Protein AF-A0A965KYT2-F1 (afdb_monomer)

Sequence (340 aa):
MVVTDPLSGLTQTIDSLAPGGSESFDASYMATQEDFDTRGGGDDDIDNTAQADSDQTDAVTASYAVRILYDPELSVLKQANVESVDEVGDKILYTISVSNTGNITLTDVTLEDTLIEDTLSNDADQDGVIDGDDGDGLLEVGETWIWTGEYTVTQADYDAALATPGTYYIRNTATADSDQTDPVTSSAEVSLVEVAFEGLSPGYWKNHPGDWDGISTTTSFENFFFGSQQSGLKWMVKTPGKGKEKFVSQQDISMQQALELTGGAEAALARQAVAAVLNSRDEDVTYRFTEAQIKEWVTEALSGMPVDLENDGIIEFQAGSQAIEGVKNLLDYNNNLELI

Foldseek 3Di:
DWKAKVQQGDIDDDPDADVVGDDDDDGDHDDDLCCQQCCCVVPQWVKIKMWDDDPVDHIDIDIDTHGDDHWWDKDKEKDWPAQADADFFDKIKMKMKIATQTSHKFAPKDKDKDAFRVFKDQCPPPPPAGAQDPRPRIRGHGTMGMIMGMGGHHPVQLVVCVVDPDWRWDKMKMWIDTPRDDIDMYIDTHTHDHPPPVLLPQCSCVVCVVLVPPDALPQFPCCSSPNPPCPPPDPDPPDPDDDDDDDDDCPLAGVNNLNVDDDDPLSVLSVLLVSLLSNLPPPQDDFPDHSVLSVQLNSQQSVQHFGDSVPPPDGPAHGYPRSSVVSSVVSVVRSVDDDD

Radius of gyration: 38.95 Å; Cα contacts (8 Å, |Δi|>4): 540; chains: 1; bounding box: 81×38×121 Å

Nearest PDB structures (foldseek):
  3qbt-assembly4_H  TM=5.732E-01  e=4.284E-04  Homo sapiens
  3qbt-assembly2_D  TM=5.771E-01  e=9.142E-04  Homo sapiens
  7jg1-assembly1_D  TM=4.709E-01  e=3.204E-02  Mus musculus
  5xeq-assembly1_B-2  TM=3.726E-01  e=6.637E-03  Homo sapiens
  4frw-assembly1_A  TM=4.684E-01  e=2.326E-01  Homo sapiens

Solvent-accessible surface area (backbone atoms only — not comparable to full-atom values): 20346 Å² total; per-residue (Å²): 66,42,39,40,22,75,81,52,62,47,73,46,77,45,91,78,74,60,94,93,56,83,85,85,82,90,79,68,71,81,89,51,71,65,43,51,62,42,27,41,80,70,79,41,27,49,75,41,58,35,37,42,37,43,100,86,51,80,69,47,74,53,73,54,68,46,77,59,86,88,47,60,37,74,45,55,48,43,41,58,80,51,66,59,47,66,55,73,67,42,76,44,45,33,44,35,42,41,29,25,76,27,66,35,64,40,41,74,72,46,77,49,43,78,71,28,58,94,46,57,38,40,41,88,85,69,82,85,42,50,36,63,51,96,67,82,82,59,46,34,62,73,36,46,38,38,35,38,27,57,37,64,42,41,68,67,58,53,55,50,32,75,73,39,93,69,88,30,63,55,72,38,43,37,40,38,37,35,82,73,44,78,75,37,70,26,66,30,70,28,34,47,48,82,74,68,58,61,80,54,45,85,56,36,66,76,77,40,63,69,79,61,66,86,75,51,86,82,57,45,59,62,43,68,80,72,32,92,81,51,91,80,65,76,87,67,89,78,67,90,90,66,85,90,81,79,92,82,78,84,81,86,72,46,52,66,72,54,41,74,52,81,63,72,72,66,40,57,44,48,52,52,49,52,48,49,47,60,39,57,68,41,90,90,56,90,58,86,65,55,52,68,58,54,53,49,42,52,53,28,13,76,69,45,31,55,21,45,90,76,77,76,84,57,72,80,19,56,48,32,73,52,9,40,55,46,53,46,56,50,50,59,51,54,60,61,70,74,91,128

Mean predicted aligned error: 15.83 Å

pLDDT: mean 75.45, std 23.16, range [27.36, 98.75]

Secondary structure (DSSP, 8-state):
-EEEETTTTEEEE-S---TT------------HHHHHTGGGTTSEEEEEEEEE-SSS--EEEEEEEE------EEEEEEES-SEE-STT-EEEEEEEEEE-SSS-B-S-EEEETTTGGG-BS-SS-SSS-TT--SSS-B-TT-EEEEEEEEEPPHHHHHHHHHSSS-EEEEEEEEEEETTEEEEEEEEEEEE-----GGGSTTHHHH-GGGGTT--TT--HHHHHHSTT-TTS------SS--------TTSS-HHHHHS--SHHHHHHHHHHHHHHHHTT-TTS--SS-HHHHHHHHHHHHTT--B-SSSSS--SB-TTHHHHHHHHHHHHHHTTPPP-

Structure (mmCIF, N/CA/C/O backbone):
data_AF-A0A965KYT2-F1
#
_entry.id   AF-A0A965KYT2-F1
#
loop_
_atom_site.group_PDB
_atom_site.id
_atom_site.type_symbol
_atom_site.label_atom_id
_atom_site.label_alt_id
_atom_site.label_comp_id
_atom_site.label_asym_id
_atom_site.label_entity_id
_atom_site.label_seq_id
_atom_site.pdbx_PDB_ins_code
_atom_site.Cartn_x
_atom_site.Cartn_y
_atom_site.Cartn_z
_atom_site.occupancy
_atom_site.B_iso_or_equiv
_atom_site.auth_seq_id
_atom_site.auth_comp_id
_atom_site.auth_asym_id
_atom_site.auth_atom_id
_atom_site.pdbx_PDB_model_num
ATOM 1 N N . MET A 1 1 ? 38.721 -5.594 -48.815 1.00 92.25 1 MET A N 1
ATOM 2 C CA . MET A 1 1 ? 37.624 -4.752 -48.282 1.00 92.25 1 MET A CA 1
ATOM 3 C C . MET A 1 1 ? 37.326 -5.165 -46.853 1.00 92.25 1 MET A C 1
ATOM 5 O O . MET A 1 1 ? 37.561 -6.322 -46.516 1.00 92.25 1 MET A O 1
ATOM 9 N N . VAL A 1 2 ? 36.828 -4.248 -46.031 1.00 95.19 2 VAL A N 1
ATOM 10 C CA . VAL A 1 2 ? 36.451 -4.509 -44.639 1.00 95.19 2 VAL A CA 1
ATOM 11 C C . VAL A 1 2 ? 34.972 -4.192 -44.455 1.00 95.19 2 VAL A C 1
ATOM 13 O O . VAL A 1 2 ? 34.490 -3.186 -44.966 1.00 95.19 2 VAL A O 1
ATOM 16 N N . VAL A 1 3 ? 34.262 -5.067 -43.750 1.00 96.62 3 VAL A N 1
ATOM 17 C CA . VAL A 1 3 ? 32.884 -4.856 -43.305 1.00 96.62 3 VAL A CA 1
ATOM 18 C C . VAL A 1 3 ? 32.900 -4.733 -41.790 1.00 96.62 3 VAL A C 1
ATOM 20 O O . VAL A 1 3 ? 33.414 -5.625 -41.114 1.00 96.62 3 VAL A O 1
ATOM 23 N N . THR A 1 4 ? 32.363 -3.639 -41.265 1.00 97.31 4 THR A N 1
ATOM 24 C CA . THR A 1 4 ? 32.251 -3.380 -39.828 1.00 97.31 4 THR A CA 1
ATOM 25 C C . THR A 1 4 ? 30.812 -3.086 -39.436 1.00 97.31 4 THR A C 1
ATOM 27 O O . THR A 1 4 ? 30.051 -2.500 -40.200 1.00 97.31 4 THR A O 1
ATOM 30 N N . ASP A 1 5 ? 30.449 -3.476 -38.223 1.00 97.25 5 ASP A N 1
ATOM 31 C CA . ASP A 1 5 ? 29.178 -3.143 -37.587 1.00 97.25 5 ASP A CA 1
ATOM 32 C C . ASP A 1 5 ? 29.476 -2.863 -36.105 1.00 97.25 5 ASP A C 1
ATOM 34 O O . ASP A 1 5 ? 29.819 -3.789 -35.365 1.00 97.25 5 ASP A O 1
ATOM 38 N N . PRO A 1 6 ? 29.466 -1.588 -35.675 1.00 95.62 6 PRO A N 1
ATOM 39 C CA . PRO A 1 6 ? 29.865 -1.228 -34.319 1.00 95.62 6 PRO A CA 1
ATOM 40 C C . PRO A 1 6 ? 28.951 -1.789 -33.225 1.00 95.62 6 PRO A C 1
ATOM 42 O O . PRO A 1 6 ? 29.466 -2.169 -32.177 1.00 95.62 6 PRO A O 1
ATOM 45 N N . LEU A 1 7 ? 27.633 -1.855 -33.456 1.00 95.12 7 LEU A N 1
ATOM 46 C CA . LEU A 1 7 ? 26.666 -2.272 -32.436 1.00 95.12 7 LEU A CA 1
ATOM 47 C C . LEU A 1 7 ? 26.784 -3.771 -32.138 1.00 95.12 7 LEU A C 1
ATOM 49 O O . LEU A 1 7 ? 26.815 -4.184 -30.982 1.00 95.12 7 LEU A O 1
ATOM 53 N N . SER A 1 8 ? 26.902 -4.594 -33.180 1.00 94.75 8 SER A N 1
ATOM 54 C CA . SER A 1 8 ? 27.115 -6.040 -33.030 1.00 94.75 8 SER A CA 1
ATOM 55 C C . SER A 1 8 ? 28.582 -6.424 -32.790 1.00 94.75 8 SER A C 1
ATOM 57 O O . SER A 1 8 ? 28.879 -7.574 -32.464 1.00 94.75 8 SER A O 1
ATOM 59 N N . GLY A 1 9 ? 29.513 -5.484 -32.981 1.00 95.31 9 GLY A N 1
ATOM 60 C CA . GLY A 1 9 ? 30.956 -5.717 -32.907 1.00 95.31 9 GLY A CA 1
ATOM 61 C C . GLY A 1 9 ? 31.532 -6.503 -34.093 1.00 95.31 9 GLY A C 1
ATOM 62 O O . GLY A 1 9 ? 32.678 -6.958 -34.022 1.00 95.31 9 GLY A O 1
ATOM 63 N N . LEU A 1 10 ? 30.778 -6.689 -35.184 1.00 97.00 10 LEU A N 1
ATOM 64 C CA . LEU A 1 10 ? 31.259 -7.402 -36.367 1.00 97.00 10 LEU A CA 1
ATOM 65 C C . LEU A 1 10 ? 32.431 -6.645 -37.001 1.00 97.00 10 LEU A C 1
ATOM 67 O O . LEU A 1 10 ? 32.377 -5.442 -37.251 1.00 97.00 10 LEU A O 1
ATOM 71 N N . THR A 1 11 ? 33.495 -7.371 -37.329 1.00 97.19 11 THR A N 1
ATOM 72 C CA . THR A 1 11 ? 34.555 -6.893 -38.219 1.00 97.19 11 THR A CA 1
ATOM 73 C C . THR A 1 11 ? 35.027 -8.054 -39.075 1.00 97.19 11 THR A C 1
ATOM 75 O O . THR A 1 11 ? 35.527 -9.049 -38.554 1.00 97.19 11 THR A O 1
ATOM 78 N N . GLN A 1 12 ? 34.864 -7.934 -40.389 1.00 97.00 12 GLN A N 1
ATOM 79 C CA . GLN A 1 12 ? 35.218 -8.971 -41.351 1.00 97.00 12 GLN A CA 1
ATOM 80 C C . GLN A 1 12 ? 36.043 -8.404 -42.494 1.00 97.00 12 GLN A C 1
ATOM 82 O O . GLN A 1 12 ? 35.811 -7.294 -42.962 1.00 97.00 12 GLN A O 1
ATOM 87 N N . THR A 1 13 ? 37.011 -9.186 -42.962 1.00 95.94 13 THR A N 1
ATOM 88 C CA . THR A 1 13 ? 37.809 -8.848 -44.145 1.00 95.94 13 THR A CA 1
ATOM 89 C C . THR A 1 13 ? 37.402 -9.748 -45.300 1.00 95.94 13 THR A C 1
ATOM 91 O O . THR A 1 13 ? 37.381 -10.968 -45.162 1.00 95.94 13 THR A O 1
ATOM 94 N N . ILE A 1 14 ? 37.104 -9.139 -46.445 1.00 94.38 14 ILE A N 1
ATOM 95 C CA . ILE A 1 14 ? 36.862 -9.837 -47.707 1.00 94.38 14 ILE A CA 1
ATOM 96 C C . ILE A 1 14 ? 38.050 -9.563 -48.624 1.00 94.38 14 ILE A C 1
ATOM 98 O O . ILE A 1 14 ? 38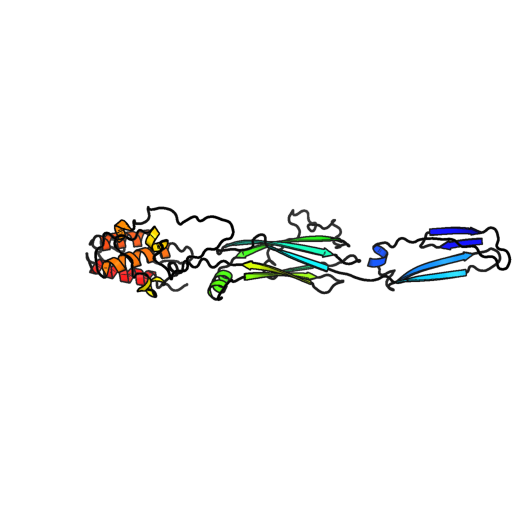.311 -8.405 -48.979 1.00 94.38 14 ILE A O 1
ATOM 102 N N . ASP A 1 15 ? 38.741 -10.626 -49.031 1.00 93.06 15 ASP A N 1
ATOM 103 C CA . ASP A 1 15 ? 39.926 -10.533 -49.890 1.00 93.06 15 ASP A CA 1
ATOM 104 C C . ASP A 1 15 ? 39.585 -9.969 -51.276 1.00 93.06 15 ASP A C 1
ATOM 106 O O . ASP A 1 15 ? 40.269 -9.078 -51.776 1.00 93.06 15 ASP A O 1
ATOM 110 N N . SER A 1 16 ? 38.513 -10.463 -51.904 1.00 92.12 16 SER A N 1
ATOM 111 C CA . SER A 1 16 ? 38.028 -9.954 -53.191 1.00 92.12 16 SER A CA 1
ATOM 112 C C . SER A 1 16 ? 36.574 -10.346 -53.447 1.00 92.12 16 SER A C 1
ATOM 114 O O . SER A 1 16 ? 36.155 -11.432 -53.054 1.00 92.12 16 SER A O 1
ATOM 116 N N . LEU A 1 17 ? 35.836 -9.502 -54.173 1.00 92.81 17 LEU A N 1
ATOM 117 C CA . LEU A 1 17 ? 34.556 -9.858 -54.789 1.00 92.81 17 LEU A CA 1
ATOM 118 C C . LEU A 1 17 ? 34.680 -9.762 -56.308 1.00 92.81 17 LEU A C 1
ATOM 120 O O . LEU A 1 17 ? 35.149 -8.759 -56.848 1.00 92.81 17 LEU A O 1
ATOM 124 N N . ALA A 1 18 ? 34.235 -10.801 -57.009 1.00 94.38 18 ALA A N 1
ATOM 125 C CA . ALA A 1 18 ? 34.064 -10.730 -58.455 1.00 94.38 18 ALA A CA 1
ATOM 126 C C . ALA A 1 18 ? 32.877 -9.809 -58.814 1.00 94.38 18 ALA A C 1
ATOM 128 O O . ALA A 1 18 ? 31.968 -9.643 -57.997 1.00 94.38 18 ALA A O 1
ATOM 129 N N . PRO A 1 19 ? 32.817 -9.247 -60.039 1.00 94.75 19 PRO A N 1
ATOM 130 C CA . PRO A 1 19 ? 31.652 -8.485 -60.487 1.00 94.75 19 PRO A CA 1
ATOM 131 C C . PRO A 1 19 ? 30.346 -9.284 -60.336 1.00 94.75 19 PRO A C 1
ATOM 133 O O . PRO A 1 19 ? 30.217 -10.374 -60.892 1.00 94.75 19 PRO A O 1
ATOM 136 N N . GLY A 1 20 ? 29.386 -8.734 -59.584 1.00 94.25 20 GLY A N 1
ATOM 137 C CA . GLY A 1 20 ? 28.106 -9.383 -59.266 1.00 94.25 20 GLY A CA 1
ATOM 138 C C . GLY A 1 20 ? 28.156 -10.419 -58.133 1.00 94.25 20 GLY A C 1
ATOM 139 O O . GLY A 1 20 ? 27.137 -11.047 -57.863 1.00 94.25 20 GLY A O 1
ATOM 140 N N . GLY A 1 21 ? 29.311 -10.616 -57.490 1.00 94.94 21 GLY A N 1
ATOM 141 C CA . GLY A 1 21 ? 29.454 -11.463 -56.307 1.00 94.94 21 GLY A CA 1
ATOM 142 C C . GLY A 1 21 ? 28.947 -10.788 -55.031 1.00 94.94 21 GLY A C 1
ATOM 143 O O . GLY A 1 21 ? 28.884 -9.563 -54.944 1.00 94.94 21 GLY A O 1
ATOM 144 N N . SER A 1 22 ? 28.619 -11.602 -54.032 1.00 94.56 22 SER A N 1
ATOM 145 C CA . SER A 1 22 ? 28.173 -11.168 -52.708 1.00 94.56 22 SER A CA 1
ATOM 146 C C . SER A 1 22 ? 28.682 -12.137 -51.645 1.00 94.56 22 SER A C 1
ATOM 148 O O . SER A 1 22 ? 28.733 -13.339 -51.896 1.00 94.56 22 SER A O 1
ATOM 150 N N . GLU A 1 23 ? 28.981 -11.614 -50.463 1.00 95.25 23 GLU A N 1
ATOM 151 C CA . GLU A 1 23 ? 29.245 -12.380 -49.241 1.00 95.25 23 GLU A CA 1
ATOM 152 C C . GLU A 1 23 ? 28.196 -11.992 -48.194 1.00 95.25 23 GLU A C 1
ATOM 154 O O . GLU A 1 23 ? 27.569 -10.933 -48.293 1.00 95.25 23 GLU A O 1
ATOM 159 N N . SER A 1 24 ? 27.964 -12.851 -47.208 1.00 94.38 24 SER A N 1
ATOM 160 C CA . SER A 1 24 ? 27.001 -12.590 -46.136 1.00 94.38 24 SER A CA 1
ATOM 161 C C . SER A 1 24 ? 27.590 -13.002 -44.800 1.00 94.38 24 SER A C 1
ATOM 163 O O . SER A 1 24 ? 28.225 -14.049 -44.691 1.00 94.38 24 SER A O 1
ATOM 165 N N . PHE A 1 25 ? 27.372 -12.162 -43.795 1.00 94.69 25 PHE A N 1
ATOM 166 C CA . PHE A 1 25 ? 27.822 -12.385 -42.431 1.00 94.69 25 PHE A CA 1
ATOM 167 C C . PHE A 1 25 ? 26.635 -12.223 -41.501 1.00 94.69 25 PHE A C 1
ATOM 169 O O . PHE A 1 25 ? 25.879 -11.262 -41.631 1.00 94.69 25 PHE A O 1
ATOM 176 N N . ASP A 1 26 ? 26.513 -13.146 -40.558 1.00 93.81 26 ASP A N 1
ATOM 177 C CA . ASP A 1 26 ? 25.538 -13.049 -39.486 1.00 93.81 26 ASP A CA 1
ATOM 178 C C . ASP A 1 26 ? 26.200 -12.402 -38.267 1.00 93.81 26 ASP A C 1
ATOM 180 O O . ASP A 1 26 ? 27.330 -12.740 -37.899 1.00 93.81 26 ASP A O 1
ATOM 184 N N . ALA A 1 27 ? 25.482 -11.482 -37.636 1.00 93.56 27 ALA A N 1
ATOM 185 C CA . ALA A 1 27 ? 25.849 -10.875 -36.369 1.00 93.56 27 ALA A CA 1
ATOM 186 C C . ALA A 1 27 ? 24.583 -10.698 -35.524 1.00 93.56 27 ALA A C 1
ATOM 188 O O . ALA A 1 27 ? 23.478 -10.589 -36.057 1.00 93.56 27 ALA A O 1
ATOM 189 N N . SER A 1 28 ? 24.738 -10.703 -34.206 1.00 94.56 28 SER A N 1
ATOM 190 C CA . SER A 1 28 ? 23.631 -10.543 -33.266 1.00 94.56 28 SER A CA 1
ATOM 191 C C . SER A 1 28 ? 23.988 -9.503 -32.224 1.00 94.56 28 SER A C 1
ATOM 193 O O . SER A 1 28 ? 25.103 -9.516 -31.706 1.00 94.56 28 SER A O 1
ATOM 195 N N . TYR A 1 29 ? 23.014 -8.674 -31.877 1.00 95.31 29 TYR A N 1
ATOM 196 C CA . TYR A 1 29 ? 23.069 -7.786 -30.728 1.00 95.31 29 TYR A CA 1
ATOM 197 C C . TYR A 1 29 ? 22.126 -8.317 -29.644 1.00 95.31 29 TYR A C 1
ATOM 199 O O . TYR A 1 29 ? 21.005 -8.732 -29.950 1.00 95.31 29 TYR A O 1
ATOM 207 N N . MET A 1 30 ? 22.595 -8.355 -28.398 1.00 94.94 30 MET A N 1
ATOM 208 C CA . MET A 1 30 ? 21.766 -8.681 -27.241 1.00 94.94 30 MET A CA 1
ATOM 209 C C . MET A 1 30 ? 21.350 -7.364 -26.601 1.00 94.94 30 MET A C 1
ATOM 211 O O . MET A 1 30 ? 22.206 -6.688 -26.037 1.00 94.94 30 MET A O 1
ATOM 215 N N . ALA A 1 31 ? 20.065 -7.022 -26.711 1.00 94.81 31 ALA A N 1
ATOM 216 C CA . ALA A 1 31 ? 19.525 -5.836 -26.061 1.00 94.81 31 ALA A CA 1
ATOM 217 C C . ALA A 1 31 ? 19.784 -5.884 -24.548 1.00 94.81 31 ALA A C 1
ATOM 219 O O . ALA A 1 31 ? 19.736 -6.948 -23.919 1.00 94.81 31 ALA A O 1
ATOM 220 N N . THR A 1 32 ? 20.082 -4.721 -23.999 1.00 95.38 32 THR A N 1
ATOM 221 C CA . THR A 1 32 ? 20.445 -4.457 -22.611 1.00 95.38 32 THR A CA 1
ATOM 222 C C . THR A 1 32 ? 19.359 -3.627 -21.944 1.00 95.38 32 THR A C 1
ATOM 224 O O . THR A 1 32 ? 18.565 -2.992 -22.632 1.00 95.38 32 THR A O 1
ATOM 227 N N . GLN A 1 33 ? 19.326 -3.597 -20.610 1.00 95.94 33 GLN A N 1
ATOM 228 C CA . GLN A 1 33 ? 18.361 -2.762 -19.888 1.00 95.94 33 GLN A CA 1
ATOM 229 C C . GLN A 1 33 ? 18.521 -1.272 -20.237 1.00 95.94 33 GLN A C 1
ATOM 231 O O . GLN A 1 33 ? 17.531 -0.573 -20.422 1.00 95.94 33 GLN A O 1
ATOM 236 N N . GLU A 1 34 ? 19.759 -0.819 -20.460 1.00 95.44 34 GLU A N 1
ATOM 237 C CA . GLU A 1 34 ? 20.051 0.552 -20.889 1.00 95.44 34 GLU A CA 1
ATOM 238 C C . GLU A 1 34 ? 19.360 0.909 -22.217 1.00 95.44 34 GLU A C 1
ATOM 240 O O . GLU A 1 34 ? 18.898 2.039 -22.374 1.00 95.44 34 GLU A O 1
ATOM 245 N N . ASP A 1 35 ? 19.208 -0.033 -23.157 1.00 96.06 35 ASP A N 1
ATOM 246 C CA . ASP A 1 35 ? 18.479 0.233 -24.405 1.00 96.06 35 ASP A CA 1
ATOM 247 C C . ASP A 1 35 ? 17.011 0.574 -24.132 1.00 96.06 35 ASP A C 1
ATOM 249 O O . ASP A 1 35 ? 16.470 1.504 -24.728 1.00 96.06 35 ASP A O 1
ATOM 253 N N . PHE A 1 36 ? 16.364 -0.157 -23.220 1.00 96.50 36 PHE A N 1
ATOM 254 C CA . PHE A 1 36 ? 14.966 0.065 -22.848 1.00 96.50 36 PHE A CA 1
ATOM 255 C C . PHE A 1 36 ? 14.806 1.355 -22.039 1.00 96.50 36 PHE A C 1
ATOM 257 O O . PHE A 1 36 ? 13.968 2.190 -22.386 1.00 96.50 36 PHE A O 1
ATOM 264 N N . ASP A 1 37 ? 15.659 1.560 -21.036 1.00 96.00 37 ASP A N 1
ATOM 265 C CA . ASP A 1 37 ? 15.609 2.714 -20.132 1.00 96.00 37 ASP A CA 1
ATOM 266 C C . ASP A 1 37 ? 15.910 4.031 -20.865 1.00 96.00 37 ASP A C 1
ATOM 268 O O . ASP A 1 37 ? 15.290 5.063 -20.607 1.00 96.00 37 ASP A O 1
ATOM 272 N N . THR A 1 38 ? 16.819 4.004 -21.846 1.00 94.81 38 THR A N 1
ATOM 273 C CA . THR A 1 38 ? 17.121 5.166 -22.699 1.00 94.81 38 THR A CA 1
ATOM 274 C C . THR A 1 38 ? 16.223 5.263 -23.929 1.00 94.81 38 THR A C 1
ATOM 276 O O . THR A 1 38 ? 16.355 6.214 -24.704 1.00 94.81 38 THR A O 1
ATOM 279 N N . ARG A 1 39 ? 15.317 4.297 -24.135 1.00 93.88 39 ARG A N 1
ATOM 280 C CA . ARG A 1 39 ? 14.450 4.192 -25.319 1.00 93.88 39 ARG A CA 1
ATOM 281 C C . ARG A 1 39 ? 15.246 4.264 -26.624 1.00 93.88 39 ARG A C 1
ATOM 283 O O . ARG A 1 39 ? 14.909 5.048 -27.510 1.00 93.88 39 ARG A O 1
ATOM 290 N N . GLY A 1 40 ? 16.340 3.509 -26.706 1.00 92.81 40 GLY A N 1
ATOM 291 C CA . GLY A 1 40 ? 17.210 3.456 -27.883 1.00 92.81 40 GLY A CA 1
ATOM 292 C C . GLY A 1 40 ? 17.999 4.744 -28.138 1.00 92.81 40 GLY A C 1
ATOM 293 O O . GLY A 1 40 ? 18.446 4.995 -29.249 1.00 92.81 40 GLY A O 1
ATOM 294 N N . GLY A 1 41 ? 18.164 5.595 -27.121 1.00 91.94 41 GLY A N 1
ATOM 295 C CA . GLY A 1 41 ? 18.676 6.960 -27.291 1.00 91.94 41 GLY A CA 1
ATOM 296 C C . GLY A 1 41 ? 17.581 8.016 -27.492 1.00 91.94 41 GLY A C 1
ATOM 297 O O . GLY A 1 41 ? 17.886 9.167 -27.816 1.00 91.94 41 GLY A O 1
ATOM 298 N N . GLY A 1 42 ? 16.319 7.653 -27.246 1.00 93.38 42 GLY A N 1
ATOM 299 C CA . GLY A 1 42 ? 15.177 8.559 -27.125 1.00 93.38 42 GLY A CA 1
ATOM 300 C C . GLY A 1 42 ? 14.245 8.595 -28.334 1.00 93.38 42 GLY A C 1
ATOM 301 O O . GLY A 1 42 ? 13.246 9.318 -28.300 1.00 93.38 42 GLY A O 1
ATOM 302 N N . ASP A 1 43 ? 14.546 7.842 -29.389 1.00 94.38 43 ASP A N 1
ATOM 303 C CA . ASP A 1 43 ? 13.722 7.727 -30.594 1.00 94.38 43 ASP A CA 1
ATOM 304 C C . ASP A 1 43 ? 12.996 6.387 -30.714 1.00 94.38 43 ASP A C 1
ATOM 306 O O . ASP A 1 43 ? 12.297 6.161 -31.705 1.00 94.38 43 ASP A O 1
ATOM 310 N N . ASP A 1 44 ? 13.027 5.589 -29.639 1.00 96.06 44 ASP A N 1
ATOM 311 C CA . ASP A 1 44 ? 12.161 4.433 -29.450 1.00 96.06 44 ASP A CA 1
ATOM 312 C C . ASP A 1 44 ? 12.563 3.205 -30.304 1.00 96.06 44 ASP A C 1
ATOM 314 O O . ASP A 1 44 ? 11.820 2.212 -30.370 1.00 96.06 44 ASP A O 1
ATOM 318 N N . ASP A 1 45 ? 13.752 3.250 -30.909 1.00 96.69 45 ASP A N 1
ATOM 319 C CA . ASP A 1 45 ? 14.317 2.222 -31.774 1.00 96.69 45 ASP A CA 1
ATOM 320 C C . ASP A 1 45 ? 15.782 1.901 -31.399 1.00 96.69 45 ASP A C 1
ATOM 322 O O . ASP A 1 45 ? 16.573 2.770 -31.060 1.00 96.69 45 ASP A O 1
ATOM 326 N N . ILE A 1 46 ? 16.185 0.632 -31.500 1.00 96.88 46 ILE A N 1
ATOM 327 C CA . ILE A 1 46 ? 17.602 0.242 -31.473 1.00 96.88 46 ILE A CA 1
ATOM 328 C C . ILE A 1 46 ? 18.153 0.381 -32.892 1.00 96.88 46 ILE A C 1
ATOM 330 O O . ILE A 1 46 ? 17.850 -0.437 -33.770 1.00 96.88 46 ILE A O 1
ATOM 334 N N . ASP A 1 47 ? 18.969 1.409 -33.103 1.00 95.81 47 ASP A N 1
ATOM 335 C CA . ASP A 1 47 ? 19.602 1.716 -34.381 1.00 95.81 47 ASP A CA 1
ATOM 336 C C . ASP A 1 47 ? 20.892 0.928 -34.608 1.00 95.81 47 ASP A C 1
ATOM 338 O O . ASP A 1 47 ? 21.874 1.062 -33.876 1.00 95.81 47 ASP A O 1
ATOM 342 N N . ASN A 1 48 ? 20.947 0.184 -35.712 1.00 96.44 48 ASN A N 1
ATOM 343 C CA . ASN A 1 48 ? 22.168 -0.454 -36.180 1.00 96.44 48 ASN A CA 1
ATOM 344 C C . ASN A 1 48 ? 22.623 0.115 -37.528 1.00 96.44 48 ASN A C 1
ATOM 346 O O . ASN A 1 48 ? 21.820 0.287 -38.444 1.00 96.44 48 ASN A O 1
ATOM 350 N N . THR A 1 49 ? 23.927 0.353 -37.683 1.00 96.50 49 THR A N 1
ATOM 351 C CA . THR A 1 49 ? 24.538 0.793 -38.943 1.00 96.50 49 THR A CA 1
ATOM 352 C C . THR A 1 49 ? 25.805 -0.000 -39.240 1.00 96.50 49 THR A C 1
ATOM 354 O O . THR A 1 49 ? 26.808 0.128 -38.540 1.00 96.50 49 THR A O 1
ATOM 357 N N . ALA A 1 50 ? 25.789 -0.748 -40.343 1.00 97.25 50 ALA A N 1
ATOM 358 C CA . ALA A 1 50 ? 26.961 -1.426 -40.880 1.00 97.25 50 ALA A CA 1
ATOM 359 C C . ALA A 1 50 ? 27.654 -0.567 -41.947 1.00 97.25 50 ALA A C 1
ATOM 361 O O . ALA A 1 50 ? 27.012 0.206 -42.665 1.00 97.25 50 ALA A O 1
ATOM 362 N N . GLN A 1 51 ? 28.965 -0.738 -42.089 1.00 97.38 51 GLN A N 1
ATOM 363 C CA . GLN A 1 51 ? 29.799 -0.084 -43.090 1.00 97.38 51 GLN A CA 1
ATOM 364 C C . GLN A 1 51 ? 30.592 -1.122 -43.886 1.00 97.38 51 GLN A C 1
ATOM 366 O O . GLN A 1 51 ? 31.155 -2.054 -43.320 1.00 97.38 51 GLN A O 1
ATOM 371 N N . ALA A 1 52 ? 30.676 -0.936 -45.202 1.00 96.75 52 ALA A N 1
ATOM 372 C CA . ALA A 1 52 ? 31.593 -1.665 -46.069 1.00 96.75 52 ALA A CA 1
ATOM 373 C C . ALA A 1 52 ? 32.550 -0.681 -46.747 1.00 96.75 52 ALA A C 1
ATOM 375 O O . ALA A 1 52 ? 32.111 0.294 -47.358 1.00 96.75 52 ALA A O 1
ATOM 376 N N . ASP A 1 53 ? 33.850 -0.952 -46.648 1.00 96.44 53 ASP A N 1
ATOM 377 C CA . ASP A 1 53 ? 34.913 -0.099 -47.177 1.00 96.44 53 ASP A CA 1
ATOM 378 C C . ASP A 1 53 ? 35.905 -0.906 -48.028 1.00 96.44 53 ASP A C 1
ATOM 380 O O . ASP A 1 53 ? 36.302 -2.029 -47.688 1.00 96.44 53 ASP A O 1
ATOM 384 N N . SER A 1 54 ? 36.306 -0.339 -49.163 1.00 95.25 54 SER A N 1
ATOM 385 C CA . SER A 1 54 ? 37.240 -0.947 -50.107 1.00 95.25 54 SER A CA 1
ATOM 386 C C . SER A 1 54 ? 38.265 0.071 -50.586 1.00 95.25 54 SER A C 1
ATOM 388 O O . SER A 1 54 ? 38.040 1.271 -50.565 1.00 95.25 54 SER A O 1
ATOM 390 N N . ASP A 1 55 ? 39.398 -0.404 -51.092 1.00 93.88 55 ASP A N 1
ATOM 391 C CA . ASP A 1 55 ? 40.404 0.461 -51.706 1.00 93.88 55 ASP A CA 1
ATOM 392 C C . ASP A 1 55 ? 40.035 0.893 -53.139 1.00 93.88 55 ASP A C 1
ATOM 394 O O . ASP A 1 55 ? 40.767 1.669 -53.755 1.00 93.88 55 ASP A O 1
ATOM 398 N N . GLN A 1 56 ? 38.915 0.401 -53.689 1.00 94.62 56 GLN A N 1
ATOM 399 C CA . GLN A 1 56 ? 38.457 0.715 -55.047 1.00 94.62 56 GLN A CA 1
ATOM 400 C C . GLN A 1 56 ? 37.221 1.629 -55.103 1.00 94.62 56 GLN A C 1
ATOM 402 O O . GLN A 1 56 ? 36.902 2.129 -56.185 1.00 94.62 56 GLN A O 1
ATOM 407 N N . THR A 1 57 ? 36.518 1.849 -53.988 1.00 93.31 57 THR A N 1
ATOM 408 C CA . THR A 1 57 ? 35.289 2.660 -53.906 1.00 93.31 57 THR A CA 1
ATOM 409 C C . THR A 1 57 ? 35.260 3.474 -52.621 1.00 93.31 57 THR A C 1
ATOM 411 O O . THR A 1 57 ? 35.956 3.142 -51.672 1.00 93.31 57 THR A O 1
ATOM 414 N N . ASP A 1 58 ? 34.400 4.490 -52.558 1.00 95.56 58 ASP A N 1
ATOM 415 C CA . ASP A 1 58 ? 34.071 5.111 -51.274 1.00 95.56 58 ASP A CA 1
ATOM 416 C C . ASP A 1 58 ? 33.364 4.098 -50.357 1.00 95.56 58 ASP A C 1
ATOM 418 O O . ASP A 1 58 ? 32.693 3.171 -50.834 1.00 95.56 58 ASP A O 1
ATOM 422 N N . ALA A 1 59 ? 33.501 4.297 -49.046 1.00 96.19 59 ALA A N 1
ATOM 423 C CA . ALA A 1 59 ? 32.777 3.520 -48.053 1.00 96.19 59 ALA A CA 1
ATOM 424 C C . ALA A 1 59 ? 31.262 3.729 -48.195 1.00 96.19 59 ALA A C 1
ATOM 426 O O . ALA A 1 59 ? 30.782 4.839 -48.444 1.00 96.19 59 ALA A O 1
ATOM 427 N N . VAL A 1 60 ? 30.503 2.658 -47.993 1.00 97.31 60 VAL A N 1
ATOM 428 C CA . VAL A 1 60 ? 29.037 2.671 -48.010 1.00 97.31 60 VAL A CA 1
ATOM 429 C C . VAL A 1 60 ? 28.500 2.185 -46.676 1.00 97.31 60 VAL A C 1
ATOM 431 O O . VAL A 1 60 ? 29.124 1.352 -46.019 1.00 97.31 60 VAL A O 1
ATOM 434 N N . THR A 1 61 ? 27.336 2.689 -46.282 1.00 97.50 61 THR A N 1
ATOM 435 C CA . THR A 1 61 ? 26.652 2.268 -45.060 1.00 97.50 61 THR A CA 1
ATOM 436 C C . THR A 1 61 ? 25.255 1.751 -45.358 1.00 97.50 61 THR A C 1
ATOM 438 O O . THR A 1 61 ? 24.636 2.110 -46.364 1.00 97.50 61 THR A O 1
ATOM 441 N N . ALA A 1 62 ? 24.757 0.901 -44.470 1.00 97.31 62 ALA A N 1
ATOM 442 C CA . ALA A 1 62 ? 23.372 0.464 -44.444 1.00 97.31 62 ALA A CA 1
ATOM 443 C C . ALA A 1 62 ? 22.900 0.444 -42.991 1.00 97.31 62 ALA A C 1
ATOM 445 O O . ALA A 1 62 ? 23.609 -0.072 -42.128 1.00 97.31 62 ALA A O 1
ATOM 446 N N . SER A 1 63 ? 21.714 0.996 -42.746 1.00 96.50 63 SER A N 1
ATOM 447 C CA . SER A 1 63 ? 21.144 1.110 -41.405 1.00 96.50 63 SER A CA 1
ATOM 448 C C . SER A 1 63 ? 19.805 0.394 -41.316 1.00 96.50 63 SER A C 1
ATOM 450 O O . SER A 1 63 ? 19.060 0.324 -42.299 1.00 96.50 63 SER A O 1
ATOM 452 N N . TYR A 1 64 ? 19.506 -0.131 -40.136 1.00 96.44 64 TYR A N 1
ATOM 453 C CA . TYR A 1 64 ? 18.221 -0.723 -39.804 1.00 96.44 64 TYR A CA 1
ATOM 454 C C . TYR A 1 64 ? 17.914 -0.465 -38.331 1.00 96.44 64 TYR A C 1
ATOM 456 O O . TYR A 1 64 ? 18.824 -0.496 -37.508 1.00 96.44 64 TYR A O 1
ATOM 464 N N . ALA A 1 65 ? 16.641 -0.252 -38.022 1.00 96.38 65 ALA A N 1
ATOM 465 C CA . ALA A 1 65 ? 16.172 0.092 -36.690 1.00 96.38 65 ALA A CA 1
ATOM 466 C C . ALA A 1 65 ? 15.174 -0.966 -36.201 1.00 96.38 65 ALA A C 1
ATOM 468 O O . ALA A 1 65 ? 14.350 -1.465 -36.982 1.00 96.38 65 ALA A O 1
ATOM 469 N N . VAL A 1 66 ? 15.268 -1.346 -34.928 1.00 96.62 66 VAL A N 1
ATOM 470 C CA . VAL A 1 66 ? 14.348 -2.297 -34.292 1.00 96.62 66 VAL A CA 1
ATOM 471 C C . VAL A 1 66 ? 13.580 -1.598 -33.179 1.00 96.62 66 VAL A C 1
ATOM 473 O O . VAL A 1 66 ? 14.168 -1.186 -32.188 1.00 96.62 66 VAL A O 1
ATOM 476 N N . ARG A 1 67 ? 12.254 -1.540 -33.322 1.00 97.06 67 ARG A N 1
ATOM 477 C CA . ARG A 1 67 ? 11.351 -0.904 -32.357 1.00 97.06 67 ARG A CA 1
ATOM 478 C C . ARG A 1 67 ? 11.440 -1.528 -30.972 1.00 97.06 67 ARG A C 1
ATOM 480 O O . ARG A 1 67 ? 11.210 -2.729 -30.820 1.00 97.06 67 ARG A O 1
ATOM 487 N N . ILE A 1 68 ? 11.669 -0.684 -29.970 1.00 95.94 68 ILE A N 1
ATOM 488 C CA . ILE A 1 68 ? 11.517 -1.032 -28.557 1.00 95.94 68 ILE A CA 1
ATOM 489 C C . ILE A 1 68 ? 10.031 -1.001 -28.203 1.00 95.94 68 ILE A C 1
ATOM 491 O O . ILE A 1 68 ? 9.314 -0.056 -28.527 1.00 95.94 68 ILE A O 1
ATOM 495 N N . LEU A 1 69 ? 9.547 -2.037 -27.526 1.00 94.56 69 LEU A N 1
ATOM 496 C CA . LEU A 1 69 ? 8.216 -2.006 -26.928 1.00 94.56 69 LEU A CA 1
ATOM 497 C C . LEU A 1 69 ? 8.364 -1.439 -25.520 1.00 94.56 69 LEU A C 1
ATOM 499 O O . LEU A 1 69 ? 8.928 -2.109 -24.669 1.00 94.56 69 LEU A O 1
ATOM 503 N N . TYR A 1 70 ? 7.922 -0.204 -25.305 1.00 93.56 70 TYR A N 1
ATOM 504 C CA . TYR A 1 70 ? 7.986 0.472 -24.009 1.00 93.56 70 TYR A CA 1
ATOM 505 C C . TYR A 1 70 ? 6.747 0.113 -23.179 1.00 93.56 70 TYR A C 1
ATOM 507 O O . TYR A 1 70 ? 5.635 0.436 -23.603 1.00 93.56 70 TYR A O 1
ATOM 515 N N . ASP A 1 71 ? 6.940 -0.575 -22.053 1.00 96.06 71 ASP A N 1
ATOM 516 C CA . ASP A 1 71 ? 5.865 -1.155 -21.237 1.00 96.06 71 ASP A CA 1
ATOM 517 C C . ASP A 1 71 ? 6.197 -1.057 -19.729 1.00 96.06 71 ASP A C 1
ATOM 519 O O . ASP A 1 71 ? 6.523 -2.062 -19.092 1.00 96.06 71 ASP A O 1
ATOM 523 N N . PRO A 1 72 ? 6.210 0.161 -19.148 1.00 97.50 72 PRO A N 1
ATOM 524 C CA . PRO A 1 72 ? 6.353 0.336 -17.706 1.00 97.50 72 PRO A CA 1
ATOM 525 C C . PRO A 1 72 ? 5.119 -0.187 -16.977 1.00 97.50 72 PRO A C 1
ATOM 527 O O . PRO A 1 72 ? 3.987 0.121 -17.355 1.00 97.50 72 PRO A O 1
ATOM 530 N N . GLU A 1 73 ? 5.330 -0.918 -15.888 1.00 98.31 73 GLU A N 1
ATOM 531 C CA . GLU A 1 73 ? 4.235 -1.417 -15.065 1.00 98.31 73 GLU A CA 1
ATOM 532 C C . GLU A 1 73 ? 4.659 -1.472 -13.597 1.00 98.31 73 GLU A C 1
ATOM 534 O O . GLU A 1 73 ? 5.651 -2.107 -13.237 1.00 98.31 73 GLU A O 1
ATOM 539 N N . LEU A 1 74 ? 3.877 -0.798 -12.756 1.00 98.50 74 LEU A N 1
ATOM 540 C CA . LEU A 1 74 ? 4.034 -0.764 -11.310 1.00 98.50 74 LEU A CA 1
ATOM 541 C C . LEU A 1 74 ? 2.900 -1.574 -10.681 1.00 98.50 74 LEU A C 1
ATOM 543 O O . LEU A 1 74 ? 1.729 -1.406 -11.025 1.00 98.50 74 LEU A O 1
ATOM 547 N N . SER A 1 75 ? 3.234 -2.441 -9.734 1.00 98.44 75 SER A N 1
ATOM 548 C CA . SER A 1 75 ? 2.275 -3.236 -8.974 1.00 98.44 75 SER A CA 1
ATOM 549 C C . SER A 1 75 ? 2.417 -2.929 -7.491 1.00 98.44 75 SER A C 1
ATOM 551 O O . SER A 1 75 ? 3.526 -2.869 -6.975 1.00 98.44 75 SER A O 1
ATOM 553 N N . VAL A 1 76 ? 1.294 -2.809 -6.783 1.00 98.75 76 VAL A N 1
ATOM 554 C CA . VAL A 1 76 ? 1.265 -2.644 -5.327 1.00 98.75 76 VAL A CA 1
ATOM 555 C C . VAL A 1 76 ? 0.366 -3.697 -4.692 1.00 98.75 76 VAL A C 1
ATOM 557 O O . VAL A 1 76 ? -0.740 -3.961 -5.163 1.00 98.75 76 VAL A O 1
ATOM 560 N N . LEU A 1 77 ? 0.835 -4.303 -3.604 1.00 98.56 77 LEU A N 1
ATOM 561 C CA . LEU A 1 77 ? 0.080 -5.265 -2.812 1.00 98.56 77 LEU A CA 1
ATOM 562 C C . LEU A 1 77 ? 0.147 -4.890 -1.338 1.00 98.56 77 LEU A C 1
ATOM 564 O O . LEU A 1 77 ? 1.222 -4.855 -0.754 1.00 98.56 77 LEU A O 1
ATOM 568 N N . LYS A 1 78 ? -1.015 -4.684 -0.721 1.00 98.25 78 LYS A N 1
ATOM 569 C CA . LYS A 1 78 ? -1.148 -4.376 0.704 1.00 98.25 78 LYS A CA 1
ATOM 570 C C . LYS A 1 78 ? -1.794 -5.532 1.456 1.00 98.25 78 LYS A C 1
ATOM 572 O O . LYS A 1 78 ? -2.843 -6.028 1.051 1.00 98.25 78 LYS A O 1
ATOM 577 N N . GLN A 1 79 ? -1.197 -5.926 2.575 1.00 97.88 79 GLN A N 1
ATOM 578 C CA . GLN A 1 79 ? -1.689 -7.003 3.433 1.00 97.88 79 GLN A CA 1
ATOM 579 C C . GLN A 1 79 ? -1.680 -6.573 4.897 1.00 97.88 79 GLN A C 1
ATOM 581 O O . GLN A 1 79 ? -0.743 -5.918 5.345 1.00 97.88 79 GLN A O 1
ATOM 586 N N . ALA A 1 80 ? -2.719 -6.954 5.637 1.00 97.25 80 ALA A N 1
ATOM 587 C CA . ALA A 1 80 ? -2.748 -6.862 7.092 1.00 97.25 80 ALA A CA 1
ATOM 588 C C . ALA A 1 80 ? -2.245 -8.175 7.707 1.00 97.25 80 ALA A C 1
ATOM 590 O O . ALA A 1 80 ? -2.459 -9.253 7.149 1.00 97.25 80 ALA A O 1
ATOM 591 N N . ASN A 1 81 ? -1.623 -8.103 8.881 1.00 94.94 81 ASN A N 1
ATOM 592 C CA . ASN A 1 81 ? -1.189 -9.285 9.631 1.00 94.94 81 ASN A CA 1
ATOM 593 C C . ASN A 1 81 ? -2.348 -10.059 10.294 1.00 94.94 81 ASN A C 1
ATOM 595 O O . ASN A 1 81 ? -2.158 -11.202 10.714 1.00 94.94 81 ASN A O 1
ATOM 599 N N . VAL A 1 82 ? -3.527 -9.440 10.409 1.00 87.44 82 VAL A N 1
ATOM 600 C CA . VAL A 1 82 ? -4.739 -10.002 11.018 1.00 87.44 82 VAL A CA 1
ATOM 601 C C . VAL A 1 82 ? -5.954 -9.801 10.110 1.00 87.44 82 VAL A C 1
ATOM 603 O O . VAL A 1 82 ? -6.026 -8.833 9.360 1.00 87.44 82 VAL A O 1
ATOM 606 N N . GLU A 1 83 ? -6.931 -10.707 10.195 1.00 87.00 83 GLU A N 1
ATOM 607 C CA . GLU A 1 83 ? -8.213 -10.598 9.470 1.00 87.00 83 GLU A CA 1
ATOM 608 C C . GLU A 1 83 ? -9.287 -9.843 10.276 1.00 87.00 83 GLU A C 1
ATOM 610 O O . GLU A 1 83 ? -10.275 -9.342 9.723 1.00 87.00 83 GLU A O 1
ATOM 615 N N . SER A 1 84 ? -9.113 -9.775 11.598 1.00 81.25 84 SER A N 1
ATOM 616 C CA . SER A 1 84 ? -10.055 -9.135 12.506 1.00 81.25 84 SER A CA 1
ATOM 617 C C . SER A 1 84 ? -9.390 -8.574 13.758 1.00 81.25 84 SER A C 1
ATOM 619 O O . SER A 1 84 ? -8.392 -9.125 14.219 1.00 81.25 84 SER A O 1
ATOM 621 N N . VAL A 1 85 ? -10.024 -7.552 14.321 1.00 76.62 85 VAL A N 1
ATOM 622 C CA . VAL A 1 85 ? -9.736 -6.915 15.618 1.00 76.62 85 VAL A CA 1
ATOM 623 C C . VAL A 1 85 ? -11.034 -6.830 16.421 1.00 76.62 85 VAL A C 1
ATOM 625 O O . VAL A 1 85 ? -12.112 -6.926 15.823 1.00 76.62 85 VAL A O 1
ATOM 628 N N . ASP A 1 86 ? -10.965 -6.699 17.741 1.00 68.50 86 ASP A N 1
ATOM 629 C CA . ASP A 1 86 ? -12.155 -6.704 18.604 1.00 68.50 86 ASP A CA 1
ATOM 630 C C . ASP A 1 86 ? -12.128 -5.700 19.767 1.00 68.50 86 ASP A C 1
ATOM 632 O O . ASP A 1 86 ? -13.167 -5.498 20.401 1.00 68.50 86 ASP A O 1
ATOM 636 N N . GLU A 1 87 ? -11.016 -4.992 19.979 1.00 61.97 87 GLU A N 1
ATOM 637 C CA . GLU A 1 87 ? -10.912 -3.945 20.999 1.00 61.97 87 GLU A CA 1
ATOM 638 C C . GLU A 1 87 ? -10.208 -2.668 20.512 1.00 61.97 87 GLU A C 1
ATOM 640 O O . GLU A 1 87 ? -9.424 -2.655 19.560 1.00 61.97 87 GLU A O 1
ATOM 645 N N . VAL A 1 88 ? -10.507 -1.547 21.174 1.00 72.44 88 VAL A N 1
ATOM 646 C CA . VAL A 1 88 ? -9.760 -0.296 20.990 1.00 72.44 88 VAL A CA 1
ATOM 647 C C . VAL A 1 88 ? -8.341 -0.496 21.517 1.00 72.44 88 VAL A C 1
ATOM 649 O O . VAL A 1 88 ? -8.139 -1.080 22.577 1.00 72.44 88 VAL A O 1
ATOM 652 N N . GLY A 1 89 ? -7.345 0.002 20.785 1.00 73.56 89 GLY A N 1
ATOM 653 C CA . GLY A 1 89 ? -5.935 -0.220 21.108 1.00 73.56 89 GLY A CA 1
ATOM 654 C C . GLY A 1 89 ? -5.318 -1.447 20.433 1.00 73.56 89 GLY A C 1
ATOM 655 O O . GLY A 1 89 ? -4.089 -1.571 20.452 1.00 73.56 89 GLY A O 1
ATOM 656 N N . ASP A 1 90 ? -6.118 -2.300 19.781 1.00 78.00 90 ASP A N 1
ATOM 657 C CA . ASP A 1 90 ? -5.603 -3.367 18.923 1.00 78.00 90 ASP A CA 1
ATOM 658 C C . ASP A 1 90 ? -4.678 -2.803 17.839 1.00 78.00 90 ASP A C 1
ATOM 660 O O . ASP A 1 90 ? -4.931 -1.748 17.252 1.00 78.00 90 ASP A O 1
ATOM 664 N N . LYS A 1 91 ? -3.599 -3.530 17.545 1.00 84.81 91 LYS A N 1
ATOM 665 C CA . LYS A 1 91 ? -2.584 -3.125 16.565 1.00 84.81 91 LYS A CA 1
ATOM 666 C C . LYS A 1 91 ? -2.670 -3.971 15.304 1.00 84.81 91 LYS A C 1
ATOM 668 O O . LYS A 1 91 ? -2.546 -5.195 15.351 1.00 84.81 91 LYS A O 1
ATOM 673 N N . ILE A 1 92 ? -2.811 -3.298 14.169 1.00 92.56 92 ILE A N 1
ATOM 674 C CA . ILE A 1 92 ? -2.817 -3.888 12.834 1.00 92.56 92 ILE A CA 1
ATOM 675 C C . ILE A 1 92 ? -1.511 -3.498 12.147 1.00 92.56 92 ILE A C 1
ATOM 677 O O . ILE A 1 92 ? -1.298 -2.331 11.821 1.00 92.56 92 ILE A O 1
ATOM 681 N N . LEU A 1 93 ? -0.643 -4.478 11.905 1.00 96.12 93 LEU A N 1
ATOM 682 C CA . LEU A 1 93 ? 0.569 -4.284 11.117 1.00 96.12 93 LEU A CA 1
ATOM 683 C C . LEU A 1 93 ? 0.239 -4.510 9.642 1.00 96.12 93 LEU A C 1
ATOM 685 O O . LEU A 1 93 ? -0.247 -5.581 9.268 1.00 96.12 93 LEU A O 1
ATOM 689 N N . TYR A 1 94 ? 0.535 -3.519 8.808 1.00 98.06 94 TYR A N 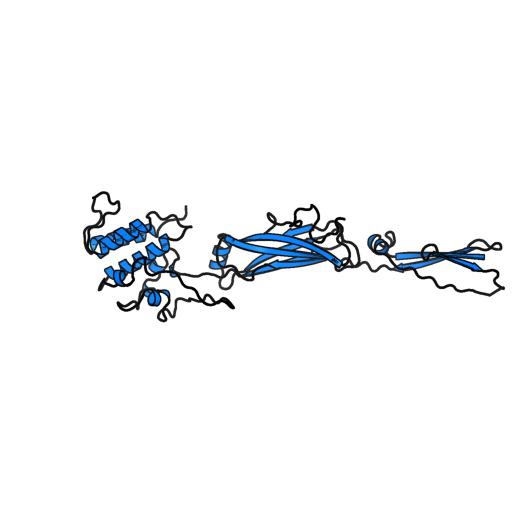1
ATOM 690 C CA . TYR A 1 94 ? 0.435 -3.630 7.360 1.00 98.06 94 TYR A CA 1
ATOM 691 C C . TYR A 1 94 ? 1.810 -3.847 6.734 1.00 98.06 94 TYR A C 1
ATOM 693 O O . TYR A 1 94 ? 2.781 -3.196 7.112 1.00 98.06 94 TYR A O 1
ATOM 701 N N . THR A 1 95 ? 1.862 -4.721 5.732 1.00 98.12 95 THR A N 1
ATOM 702 C CA . THR A 1 95 ? 2.996 -4.880 4.816 1.00 98.12 95 THR A CA 1
ATOM 703 C C . THR A 1 95 ? 2.533 -4.502 3.417 1.00 98.12 95 THR A C 1
ATOM 705 O O . THR A 1 95 ? 1.502 -4.997 2.949 1.00 98.12 95 THR A O 1
ATOM 708 N N . ILE A 1 96 ? 3.270 -3.608 2.767 1.00 98.69 96 ILE A N 1
ATOM 709 C CA . ILE A 1 96 ? 3.005 -3.135 1.412 1.00 98.69 96 ILE A CA 1
ATOM 710 C C . ILE A 1 96 ? 4.214 -3.496 0.554 1.00 98.69 96 ILE A C 1
ATOM 712 O O . ILE A 1 96 ? 5.334 -3.127 0.887 1.00 98.69 96 ILE A O 1
ATOM 716 N N . SER A 1 97 ? 3.991 -4.232 -0.528 1.00 98.50 97 SER A N 1
ATOM 717 C CA . SER A 1 97 ? 5.021 -4.589 -1.505 1.00 98.50 97 SER A CA 1
ATOM 718 C C . SER A 1 97 ? 4.760 -3.831 -2.798 1.00 98.50 97 SER A C 1
ATOM 720 O O . SER A 1 97 ? 3.661 -3.946 -3.347 1.00 98.50 97 SER A O 1
ATOM 722 N N . VAL A 1 98 ? 5.748 -3.075 -3.266 1.00 98.75 98 VAL A N 1
ATOM 723 C CA . VAL A 1 98 ? 5.715 -2.356 -4.543 1.00 98.75 98 VAL A CA 1
ATOM 724 C C . VAL A 1 98 ? 6.723 -3.010 -5.478 1.00 98.75 98 VAL A C 1
ATOM 726 O O . VAL A 1 98 ? 7.895 -3.112 -5.138 1.00 98.75 98 VAL A O 1
ATOM 729 N N . SER A 1 99 ? 6.268 -3.485 -6.633 1.00 98.50 99 SER A N 1
ATOM 730 C CA . SER A 1 99 ? 7.072 -4.261 -7.579 1.00 98.50 99 SER A CA 1
ATOM 731 C C . SER A 1 99 ? 7.010 -3.649 -8.969 1.00 98.50 99 SER A C 1
ATOM 733 O O . SER A 1 99 ? 5.936 -3.237 -9.412 1.00 98.50 99 SER A O 1
ATOM 735 N N . ASN A 1 100 ? 8.124 -3.680 -9.691 1.00 98.56 100 ASN A N 1
ATOM 736 C CA . ASN A 1 100 ? 8.149 -3.358 -11.112 1.00 98.56 100 ASN A CA 1
ATOM 737 C C . ASN A 1 100 ? 7.923 -4.634 -11.933 1.00 98.56 100 ASN A C 1
ATOM 739 O O . ASN A 1 100 ? 8.769 -5.532 -11.970 1.00 98.56 100 ASN A O 1
ATOM 743 N N . THR A 1 101 ? 6.757 -4.733 -12.569 1.00 98.25 101 THR A N 1
ATOM 744 C CA . THR A 1 101 ? 6.379 -5.867 -13.429 1.00 98.25 101 THR A CA 1
ATOM 745 C C . THR A 1 101 ? 6.519 -5.558 -14.916 1.00 98.25 101 THR A C 1
ATOM 747 O O . THR A 1 101 ? 6.256 -6.433 -15.743 1.00 98.25 101 THR A O 1
ATOM 750 N N . GLY A 1 102 ? 6.949 -4.337 -15.245 1.00 98.06 102 GLY A N 1
ATOM 751 C CA . GLY A 1 102 ? 7.157 -3.867 -16.605 1.00 98.06 102 GLY A CA 1
ATOM 752 C C . GLY A 1 102 ? 8.501 -4.296 -17.180 1.00 98.06 102 GLY A C 1
ATOM 753 O O . GLY A 1 102 ? 9.108 -5.281 -16.759 1.00 98.06 102 GLY A O 1
ATOM 754 N N . ASN A 1 103 ? 8.972 -3.551 -18.179 1.00 96.75 103 ASN A N 1
ATOM 755 C CA . ASN A 1 103 ? 10.232 -3.842 -18.868 1.00 96.75 103 ASN A CA 1
ATOM 756 C C . ASN A 1 103 ? 11.255 -2.698 -18.875 1.00 96.75 103 ASN A C 1
ATOM 758 O O . ASN A 1 103 ? 12.274 -2.795 -19.563 1.00 96.75 103 ASN A O 1
ATOM 762 N N . ILE A 1 104 ? 10.996 -1.641 -18.110 1.00 97.69 104 ILE A N 1
ATOM 763 C CA . ILE A 1 104 ? 11.931 -0.540 -17.885 1.00 97.69 104 ILE A CA 1
ATOM 764 C C . ILE A 1 104 ? 12.139 -0.323 -16.395 1.00 97.69 104 ILE A C 1
ATOM 766 O O . ILE A 1 104 ? 11.251 -0.631 -15.603 1.00 97.69 104 ILE A O 1
ATOM 770 N N . THR A 1 105 ? 13.283 0.232 -16.026 1.00 98.19 105 THR A N 1
ATOM 771 C CA . THR A 1 105 ? 13.565 0.671 -14.658 1.00 98.19 105 THR A CA 1
ATOM 772 C C . THR A 1 105 ? 12.655 1.844 -14.279 1.00 98.19 105 THR A C 1
ATOM 774 O O . THR A 1 105 ? 12.491 2.780 -15.067 1.00 98.19 105 THR A O 1
ATOM 777 N N . LEU A 1 106 ? 12.047 1.799 -13.090 1.00 98.50 106 LEU A N 1
ATOM 778 C CA . LEU A 1 106 ? 11.165 2.856 -12.587 1.00 98.50 106 LEU A CA 1
ATOM 779 C C . LEU A 1 106 ? 11.921 3.775 -11.625 1.00 98.50 106 LEU A C 1
ATOM 781 O O . LEU A 1 106 ? 12.765 3.329 -10.849 1.00 98.50 106 LEU A O 1
ATOM 785 N N . THR A 1 107 ? 11.613 5.070 -11.673 1.00 97.62 107 THR A N 1
ATOM 786 C CA . THR A 1 107 ? 12.275 6.098 -10.858 1.00 97.62 107 THR A CA 1
ATOM 787 C C . THR A 1 107 ? 11.266 6.947 -10.102 1.00 97.62 107 THR A C 1
ATOM 789 O O . THR A 1 107 ? 10.096 7.011 -10.475 1.00 97.62 107 THR A O 1
ATOM 792 N N . ASP A 1 108 ? 11.742 7.618 -9.050 1.00 96.81 108 ASP A N 1
ATOM 793 C CA . ASP A 1 108 ? 10.916 8.439 -8.150 1.00 96.81 108 ASP A CA 1
ATOM 794 C C . ASP A 1 108 ? 9.702 7.662 -7.612 1.00 96.81 108 ASP A C 1
ATOM 796 O O . ASP A 1 108 ? 8.566 8.134 -7.610 1.00 96.81 108 ASP A O 1
ATOM 800 N N . VAL A 1 109 ? 9.948 6.411 -7.201 1.00 98.00 109 VAL A N 1
ATOM 801 C CA . VAL A 1 109 ? 8.898 5.548 -6.662 1.00 98.00 109 VAL A CA 1
ATOM 802 C C . VAL A 1 109 ? 8.485 6.065 -5.291 1.00 98.00 109 VAL A C 1
ATOM 804 O O . VAL A 1 109 ? 9.283 6.115 -4.353 1.00 98.00 109 VAL A O 1
ATOM 807 N N . THR A 1 110 ? 7.213 6.427 -5.169 1.00 96.62 110 THR A N 1
ATOM 808 C CA . THR A 1 110 ? 6.630 6.957 -3.934 1.00 96.62 110 THR A CA 1
ATOM 809 C C . THR A 1 110 ? 5.475 6.085 -3.462 1.00 96.62 110 THR A C 1
ATOM 811 O O . THR A 1 110 ? 4.861 5.354 -4.241 1.00 96.62 110 THR A O 1
ATOM 814 N N . LEU A 1 111 ? 5.189 6.144 -2.159 1.00 98.19 111 LEU A N 1
ATOM 815 C CA . LEU A 1 111 ? 4.082 5.425 -1.542 1.00 98.19 111 LEU A CA 1
ATOM 816 C C . LEU A 1 111 ? 3.377 6.321 -0.523 1.00 98.19 111 LEU A C 1
ATOM 818 O O . LEU A 1 111 ? 3.994 6.787 0.433 1.00 98.19 111 LEU A O 1
ATOM 822 N N . GLU A 1 112 ? 2.074 6.503 -0.705 1.00 97.81 112 GLU A N 1
ATOM 823 C CA . GLU A 1 112 ? 1.188 7.183 0.240 1.00 97.81 112 GLU A CA 1
ATOM 824 C C . GLU A 1 112 ? 0.171 6.195 0.819 1.00 97.81 112 GLU A C 1
ATOM 826 O O . GLU A 1 112 ? -0.252 5.246 0.150 1.00 97.81 112 GLU A O 1
ATOM 831 N N . ASP A 1 113 ? -0.264 6.420 2.059 1.00 98.19 113 ASP A N 1
ATOM 832 C CA . ASP A 1 113 ? -1.221 5.546 2.733 1.00 98.19 113 ASP A CA 1
ATOM 833 C C . ASP A 1 113 ? -2.257 6.317 3.553 1.00 98.19 113 ASP A C 1
ATOM 835 O O . ASP A 1 113 ? -1.931 7.251 4.276 1.00 98.19 113 ASP A O 1
ATOM 839 N N . THR A 1 114 ? -3.519 5.891 3.473 1.00 96.94 114 THR A N 1
ATOM 840 C CA . THR A 1 114 ? -4.641 6.616 4.086 1.00 96.94 114 THR A CA 1
ATOM 841 C C . THR A 1 114 ? -4.737 6.529 5.610 1.00 96.94 114 THR A C 1
ATOM 843 O O . THR A 1 114 ? -5.394 7.387 6.197 1.00 96.94 114 THR A O 1
ATOM 846 N N . LEU A 1 115 ? -4.173 5.495 6.252 1.00 96.44 115 LEU A N 1
ATOM 847 C CA . LEU A 1 115 ? -4.296 5.296 7.707 1.00 96.44 115 LEU A CA 1
ATOM 848 C C . LEU A 1 115 ? -2.959 5.247 8.447 1.00 96.44 115 LEU A C 1
ATOM 850 O O . LEU A 1 115 ? -2.943 5.503 9.648 1.00 96.44 115 LEU A O 1
ATOM 854 N N . ILE A 1 116 ? -1.867 4.873 7.775 1.00 96.50 116 ILE A N 1
ATOM 855 C CA . ILE A 1 116 ? -0.562 4.660 8.417 1.00 96.50 116 ILE A CA 1
ATOM 856 C C . ILE A 1 116 ? 0.516 5.646 7.965 1.00 96.50 116 ILE A C 1
ATOM 858 O O . ILE A 1 116 ? 1.678 5.383 8.249 1.00 96.50 116 ILE A O 1
ATOM 862 N N . GLU A 1 117 ? 0.160 6.770 7.329 1.00 93.56 117 GLU A N 1
ATOM 863 C CA . GLU A 1 117 ? 1.104 7.800 6.848 1.00 93.56 117 GLU A CA 1
ATOM 864 C C . GLU A 1 117 ? 2.188 8.145 7.889 1.00 93.56 117 GLU A C 1
ATOM 866 O O . GLU A 1 117 ? 3.377 8.063 7.598 1.00 93.56 117 GLU A O 1
ATOM 871 N N . ASP A 1 118 ? 1.789 8.405 9.138 1.00 92.56 118 ASP A N 1
ATOM 872 C CA . ASP A 1 118 ? 2.700 8.789 10.230 1.00 92.56 118 ASP A CA 1
ATOM 873 C C . ASP A 1 118 ? 3.619 7.658 10.734 1.00 92.56 118 ASP A C 1
ATOM 875 O O . ASP A 1 118 ? 4.576 7.907 11.470 1.00 92.56 118 ASP A O 1
ATOM 879 N N . THR A 1 119 ? 3.311 6.404 10.400 1.00 93.75 119 THR A N 1
ATOM 880 C CA . THR A 1 119 ? 4.032 5.211 10.890 1.00 93.75 119 THR A CA 1
ATOM 881 C C . THR A 1 119 ? 4.665 4.392 9.772 1.00 93.75 119 THR A C 1
ATOM 883 O O . THR A 1 119 ? 5.240 3.336 10.036 1.00 93.75 119 THR A O 1
ATOM 886 N N . LEU A 1 120 ? 4.528 4.856 8.532 1.00 95.88 120 LEU A N 1
ATOM 887 C CA . LEU A 1 120 ? 5.020 4.178 7.351 1.00 95.88 120 LEU A CA 1
ATOM 888 C C . LEU A 1 120 ? 6.553 4.238 7.332 1.00 95.88 120 LEU A C 1
ATOM 890 O O . LEU A 1 120 ? 7.146 5.311 7.427 1.00 95.88 120 LEU A O 1
ATOM 894 N N . SER A 1 121 ? 7.190 3.080 7.200 1.00 96.19 121 SER A N 1
ATOM 895 C CA . SER A 1 121 ? 8.637 2.930 7.063 1.00 96.19 121 SER A CA 1
ATOM 896 C C . SER A 1 121 ? 8.948 1.990 5.910 1.00 96.19 121 SER A C 1
ATOM 898 O O . SER A 1 121 ? 8.335 0.929 5.802 1.00 96.19 121 SER A O 1
ATOM 900 N N . ASN A 1 122 ? 9.909 2.368 5.076 1.00 95.06 122 ASN A N 1
ATOM 901 C CA . ASN A 1 122 ? 10.526 1.521 4.054 1.00 95.06 122 ASN A CA 1
ATOM 902 C C . ASN A 1 122 ? 11.890 0.978 4.463 1.00 95.06 122 ASN A C 1
ATOM 904 O O . ASN A 1 122 ? 12.524 0.334 3.651 1.00 95.06 122 ASN A O 1
ATOM 908 N N . ASP A 1 123 ? 12.352 1.265 5.672 1.00 95.12 123 ASP A N 1
ATOM 909 C CA . ASP A 1 123 ? 13.655 0.833 6.169 1.00 95.12 123 ASP A CA 1
ATOM 910 C C . ASP A 1 123 ? 13.436 0.261 7.574 1.00 95.12 123 ASP A C 1
ATOM 912 O O . ASP A 1 123 ? 13.490 0.963 8.594 1.00 95.12 123 ASP A O 1
ATOM 916 N N . ALA A 1 124 ? 13.000 -0.999 7.636 1.00 90.31 124 ALA A N 1
ATOM 917 C CA . ALA A 1 124 ? 12.640 -1.633 8.897 1.00 90.31 124 ALA A CA 1
ATOM 918 C C . ALA A 1 124 ? 13.869 -1.951 9.763 1.00 90.31 124 ALA A C 1
ATOM 920 O O . ALA A 1 124 ? 13.748 -1.986 10.996 1.00 90.31 124 ALA A O 1
ATOM 921 N N . ASP A 1 125 ? 15.033 -2.190 9.154 1.00 91.00 125 ASP A N 1
ATOM 922 C CA . ASP A 1 125 ? 16.275 -2.509 9.862 1.00 91.00 125 ASP A CA 1
ATOM 923 C C . ASP A 1 125 ? 17.183 -1.294 10.138 1.00 91.00 125 ASP A C 1
ATOM 925 O O . ASP A 1 125 ? 18.102 -1.394 10.962 1.00 91.00 125 ASP A O 1
ATOM 929 N N . GLN A 1 126 ? 16.815 -0.128 9.602 1.00 91.62 126 GLN A N 1
ATOM 930 C CA . GLN A 1 126 ? 17.455 1.174 9.788 1.00 91.62 126 GLN A 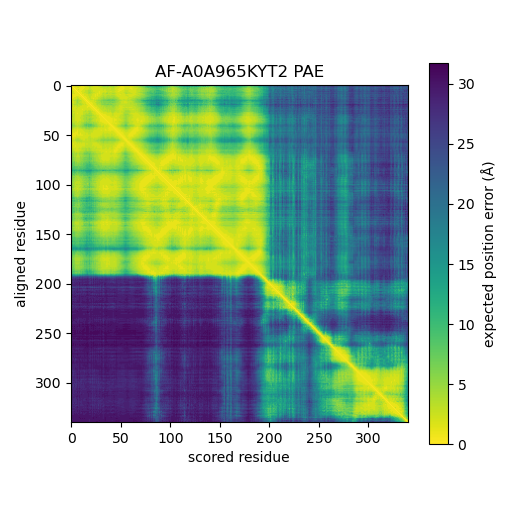CA 1
ATOM 931 C C . GLN A 1 126 ? 18.883 1.220 9.239 1.00 91.62 126 GLN A C 1
ATOM 933 O O . GLN A 1 126 ? 19.759 1.871 9.832 1.00 91.62 126 GLN A O 1
ATOM 938 N N . ASP A 1 127 ? 19.144 0.510 8.143 1.00 91.06 127 ASP A N 1
ATOM 939 C CA . ASP A 1 127 ? 20.440 0.523 7.470 1.00 91.06 127 ASP A CA 1
ATOM 940 C C . ASP A 1 127 ? 20.608 1.700 6.485 1.00 91.06 127 ASP A C 1
ATOM 942 O O . ASP A 1 127 ? 21.734 2.006 6.069 1.00 91.06 127 ASP A O 1
ATOM 946 N N . GLY A 1 128 ? 19.526 2.445 6.232 1.00 91.44 128 GLY A N 1
ATOM 947 C CA . GLY A 1 128 ? 19.474 3.598 5.341 1.00 91.44 128 GLY A CA 1
ATOM 948 C C . GLY A 1 128 ? 19.183 3.249 3.882 1.00 91.44 128 GLY A C 1
ATOM 949 O O . GLY A 1 128 ? 19.287 4.145 3.039 1.00 91.44 128 GLY A O 1
ATOM 950 N N . VAL A 1 129 ? 18.854 1.993 3.589 1.00 93.00 129 VAL A N 1
ATOM 951 C CA . VAL A 1 129 ? 18.427 1.482 2.285 1.00 93.00 129 VAL A CA 1
ATOM 952 C C . VAL A 1 129 ? 16.958 1.076 2.380 1.00 93.00 129 VAL A C 1
ATOM 954 O O . VAL A 1 129 ? 16.452 0.723 3.442 1.00 93.00 129 VAL A O 1
ATOM 957 N N . ILE A 1 130 ? 16.236 1.189 1.268 1.00 94.50 130 ILE A N 1
ATOM 958 C CA . ILE A 1 130 ? 14.855 0.720 1.215 1.00 94.50 130 ILE A CA 1
ATOM 959 C C . ILE A 1 130 ? 14.850 -0.815 1.312 1.00 94.50 130 ILE A C 1
ATOM 961 O O . ILE A 1 130 ? 15.629 -1.504 0.664 1.00 94.50 130 ILE A O 1
ATOM 965 N N . ASP A 1 131 ? 13.952 -1.385 2.106 1.00 96.50 131 ASP A N 1
ATOM 966 C CA . ASP A 1 131 ? 13.792 -2.824 2.247 1.00 96.50 131 ASP A CA 1
ATOM 967 C C . ASP A 1 131 ? 13.481 -3.442 0.876 1.00 96.50 131 ASP A C 1
ATOM 969 O O . ASP A 1 131 ? 12.404 -3.239 0.310 1.00 96.50 131 ASP A O 1
ATOM 973 N N . GLY A 1 132 ? 14.410 -4.246 0.361 1.00 95.00 132 GLY A N 1
ATOM 974 C CA . GLY A 1 132 ? 14.291 -4.893 -0.947 1.00 95.00 132 GLY A CA 1
ATOM 975 C C . GLY A 1 132 ? 14.933 -4.132 -2.107 1.00 95.00 132 GLY A C 1
ATOM 976 O O . GLY A 1 132 ? 15.006 -4.727 -3.177 1.00 95.00 132 GLY A O 1
ATOM 977 N N . ASP A 1 133 ? 15.411 -2.905 -1.872 1.00 96.44 133 ASP A N 1
ATOM 978 C CA . ASP A 1 133 ? 16.292 -2.137 -2.764 1.00 96.44 133 ASP A CA 1
ATOM 979 C C . ASP A 1 133 ? 17.726 -2.690 -2.689 1.00 96.44 133 ASP A C 1
ATOM 981 O O . ASP A 1 133 ? 18.194 -3.130 -1.628 1.00 96.44 133 ASP A O 1
ATOM 985 N N . ASP A 1 134 ? 18.441 -2.684 -3.809 1.00 95.25 134 ASP A N 1
ATOM 986 C CA . ASP A 1 134 ? 19.860 -3.033 -3.860 1.00 95.25 134 ASP A CA 1
ATOM 987 C C . ASP A 1 134 ? 20.800 -1.874 -3.446 1.00 95.25 134 ASP A C 1
ATOM 989 O O . ASP A 1 134 ? 22.016 -2.063 -3.280 1.00 95.25 134 ASP A O 1
ATOM 993 N N . GLY A 1 135 ? 20.211 -0.708 -3.166 1.00 94.44 135 GLY A N 1
ATOM 994 C CA . GLY A 1 135 ? 20.846 0.490 -2.629 1.00 94.44 135 GLY A CA 1
ATOM 995 C C . GLY A 1 135 ? 21.146 1.555 -3.678 1.00 94.44 135 GLY A C 1
ATOM 996 O O . GLY A 1 135 ? 21.893 2.499 -3.382 1.00 94.44 135 GLY A O 1
ATOM 997 N N . ASP A 1 136 ? 20.615 1.410 -4.890 1.00 95.00 136 ASP A N 1
ATOM 998 C CA . ASP A 1 136 ? 20.765 2.382 -5.967 1.00 95.00 136 ASP A CA 1
ATOM 999 C C . ASP A 1 136 ? 19.572 3.352 -6.092 1.00 95.00 136 ASP A C 1
ATOM 1001 O O . ASP A 1 136 ? 19.715 4.425 -6.697 1.00 95.00 136 ASP A O 1
ATOM 1005 N N . GLY A 1 137 ? 18.449 3.046 -5.429 1.00 95.00 137 GLY A N 1
ATOM 1006 C CA . GLY A 1 137 ? 17.240 3.865 -5.422 1.00 95.00 137 GLY A CA 1
ATOM 1007 C C . GLY A 1 137 ? 16.479 3.859 -6.751 1.00 95.00 137 GLY A C 1
ATOM 1008 O O . GLY A 1 137 ? 15.737 4.810 -7.031 1.00 95.00 137 GLY A O 1
ATOM 1009 N N . LEU A 1 138 ? 16.666 2.830 -7.576 1.00 96.75 138 LEU A N 1
ATOM 1010 C CA . LEU A 1 138 ? 15.970 2.596 -8.834 1.00 96.75 138 LEU A CA 1
ATOM 1011 C C . LEU A 1 138 ? 15.192 1.284 -8.731 1.00 96.75 138 LEU A C 1
ATOM 1013 O O . LEU A 1 138 ? 15.769 0.253 -8.442 1.00 96.75 138 LEU A O 1
ATOM 1017 N N . LEU A 1 139 ? 13.882 1.303 -8.995 1.00 98.31 139 LEU A N 1
ATOM 1018 C CA . LEU A 1 139 ? 13.087 0.077 -8.922 1.00 98.31 139 LEU A CA 1
ATOM 1019 C C . LEU A 1 139 ? 13.198 -0.687 -10.246 1.00 98.31 139 LEU A C 1
ATOM 1021 O O . LEU A 1 139 ? 12.449 -0.418 -11.200 1.00 98.31 139 LEU A O 1
ATOM 1025 N N . GLU A 1 140 ? 14.138 -1.621 -10.345 1.00 98.19 140 GLU A N 1
ATOM 1026 C CA . GLU A 1 140 ? 14.434 -2.274 -11.622 1.00 98.19 140 GLU A CA 1
ATOM 1027 C C . GLU A 1 140 ? 13.470 -3.417 -11.940 1.00 98.19 140 GLU A C 1
ATOM 1029 O O . GLU A 1 140 ? 12.619 -3.827 -11.148 1.00 98.19 140 GLU A O 1
ATOM 1034 N N . VAL A 1 141 ? 13.563 -3.933 -13.165 1.00 97.81 141 VAL A N 1
ATOM 1035 C CA . VAL A 1 141 ? 12.630 -4.942 -13.667 1.00 97.81 141 VAL A CA 1
ATOM 1036 C C . VAL A 1 141 ? 12.679 -6.210 -12.811 1.00 97.81 141 VAL A C 1
ATOM 1038 O O . VAL A 1 141 ? 13.684 -6.921 -12.764 1.00 97.81 141 VAL A O 1
ATOM 1041 N N . GLY A 1 142 ? 11.542 -6.543 -12.198 1.00 96.69 142 GLY A N 1
ATOM 1042 C CA . GLY A 1 142 ? 11.391 -7.701 -11.319 1.00 96.69 142 GLY A CA 1
ATOM 1043 C C . GLY A 1 142 ? 11.815 -7.463 -9.869 1.00 96.69 142 GLY A C 1
ATOM 1044 O O . GLY A 1 142 ? 11.690 -8.385 -9.058 1.00 96.69 142 GLY A O 1
ATOM 1045 N N . GLU A 1 143 ? 12.280 -6.264 -9.531 1.00 98.31 143 GLU A N 1
ATOM 1046 C CA . GLU A 1 143 ? 12.600 -5.871 -8.165 1.00 98.31 143 GLU A CA 1
ATOM 1047 C C . GLU A 1 143 ? 11.325 -5.572 -7.350 1.00 98.31 143 GLU A C 1
ATOM 1049 O O . GLU A 1 143 ? 10.223 -5.403 -7.890 1.00 98.31 143 GLU A O 1
ATOM 1054 N N . THR A 1 144 ? 11.426 -5.600 -6.018 1.00 98.38 144 THR A N 1
ATOM 1055 C CA . THR A 1 144 ? 10.304 -5.339 -5.110 1.00 98.38 144 THR A CA 1
ATOM 1056 C C . THR A 1 144 ? 10.772 -4.657 -3.838 1.00 98.38 144 THR A C 1
ATOM 1058 O O . THR A 1 144 ? 11.484 -5.264 -3.042 1.00 98.38 144 THR A O 1
ATOM 1061 N N . TRP A 1 145 ? 10.265 -3.452 -3.609 1.00 98.44 145 TRP A N 1
ATOM 1062 C CA . TRP A 1 145 ? 10.485 -2.686 -2.390 1.00 98.44 145 TRP A CA 1
ATOM 1063 C C . TRP A 1 145 ? 9.348 -2.913 -1.387 1.00 98.44 145 TRP A C 1
ATOM 1065 O O . TRP A 1 145 ? 8.198 -3.190 -1.758 1.00 98.44 145 TRP A O 1
ATOM 1075 N N . ILE A 1 146 ? 9.664 -2.821 -0.097 1.00 97.94 146 ILE A N 1
ATOM 1076 C CA . ILE A 1 146 ? 8.762 -3.170 1.001 1.00 97.94 146 ILE A CA 1
ATOM 1077 C C . ILE A 1 146 ? 8.598 -1.982 1.950 1.00 97.94 146 ILE A C 1
ATOM 1079 O O . ILE A 1 146 ? 9.560 -1.376 2.399 1.00 97.94 146 ILE A O 1
ATOM 1083 N N . TRP A 1 147 ? 7.347 -1.694 2.309 1.00 98.25 147 TRP A N 1
ATOM 1084 C CA . TRP A 1 147 ? 6.996 -0.763 3.375 1.00 98.25 147 TRP A CA 1
ATOM 1085 C C . TRP A 1 147 ? 6.194 -1.487 4.448 1.00 98.25 147 TRP A C 1
ATOM 1087 O O . TRP A 1 147 ? 5.388 -2.385 4.175 1.00 98.25 147 TRP A O 1
ATOM 1097 N N . THR A 1 148 ? 6.363 -1.049 5.687 1.00 97.38 148 THR A N 1
ATOM 1098 C CA . THR A 1 148 ? 5.571 -1.486 6.832 1.00 97.38 148 THR A CA 1
ATOM 1099 C C . THR A 1 148 ? 5.021 -0.291 7.593 1.00 97.38 148 THR A C 1
ATOM 1101 O O . THR A 1 148 ? 5.598 0.790 7.578 1.00 97.38 148 THR A O 1
ATOM 1104 N N . GLY A 1 149 ? 3.884 -0.468 8.256 1.00 97.19 149 GLY A N 1
ATOM 1105 C CA . GLY A 1 149 ? 3.365 0.529 9.190 1.00 97.19 149 GLY A CA 1
ATOM 1106 C C . GLY A 1 149 ? 2.253 -0.042 10.053 1.00 97.19 149 GLY A C 1
ATOM 1107 O O . GLY A 1 149 ? 1.630 -1.049 9.704 1.00 97.19 149 GLY A O 1
ATOM 1108 N N . GLU A 1 150 ? 2.033 0.574 11.208 1.00 96.50 150 GLU A N 1
ATOM 1109 C CA . GLU A 1 150 ? 1.140 0.059 12.242 1.00 96.50 150 GLU A CA 1
ATOM 1110 C C . GLU A 1 150 ? -0.037 1.008 12.445 1.00 96.50 150 GLU A C 1
ATOM 1112 O O . GLU A 1 150 ? 0.133 2.190 12.728 1.00 96.50 150 GLU A O 1
ATOM 1117 N N . TYR A 1 151 ? -1.248 0.470 12.353 1.00 96.56 151 TYR A N 1
ATOM 1118 C CA . TYR A 1 151 ? -2.461 1.180 12.724 1.00 96.56 151 TYR A CA 1
ATOM 1119 C C . TYR A 1 151 ? -2.952 0.697 14.084 1.00 96.56 151 TYR A C 1
ATOM 1121 O O . TYR A 1 151 ? -3.079 -0.507 14.301 1.00 96.56 151 TYR A O 1
ATOM 1129 N N . THR A 1 152 ? -3.258 1.625 14.988 1.00 87.75 152 THR A N 1
ATOM 1130 C CA . THR A 1 152 ? -3.907 1.309 16.267 1.00 87.75 152 THR A CA 1
ATOM 1131 C C . THR A 1 152 ? -5.396 1.610 16.154 1.00 87.75 152 THR A C 1
ATOM 1133 O O . THR A 1 152 ? -5.760 2.739 15.830 1.00 87.75 152 THR A O 1
ATOM 1136 N N . VAL A 1 153 ? -6.245 0.617 16.429 1.00 82.75 153 VAL A N 1
ATOM 1137 C CA . VAL A 1 153 ? -7.707 0.758 16.405 1.00 82.75 153 VAL A CA 1
ATOM 1138 C C . VAL A 1 153 ? -8.129 1.849 17.380 1.00 82.75 153 VAL A C 1
ATOM 1140 O O . VAL A 1 153 ? -7.744 1.834 18.552 1.00 82.75 153 VAL A O 1
ATOM 1143 N N . THR A 1 154 ? -8.922 2.802 16.897 1.00 79.19 154 THR A N 1
ATOM 1144 C CA . THR A 1 154 ? -9.335 3.975 17.668 1.00 79.19 154 THR A CA 1
ATOM 1145 C C . THR A 1 154 ? -10.753 3.828 18.214 1.00 79.19 154 THR A C 1
ATOM 1147 O O . THR A 1 154 ? -11.560 3.049 17.705 1.00 79.19 154 THR A O 1
ATOM 1150 N N . GLN A 1 155 ? -11.104 4.653 19.206 1.00 72.62 155 GLN A N 1
ATOM 1151 C CA . GLN A 1 155 ? -12.489 4.749 19.681 1.00 72.62 155 GLN A CA 1
ATOM 1152 C C . GLN A 1 155 ? -13.463 5.123 18.550 1.00 72.62 155 GLN A C 1
ATOM 1154 O O . GLN A 1 155 ? -14.584 4.629 18.505 1.00 72.62 155 GLN A O 1
ATOM 1159 N N . ALA A 1 156 ? -13.029 5.950 17.593 1.00 73.00 156 ALA A N 1
ATOM 1160 C CA . ALA A 1 156 ? -13.867 6.353 16.469 1.00 73.00 156 ALA A CA 1
ATOM 1161 C C . ALA A 1 156 ? -14.195 5.183 15.522 1.00 73.00 156 ALA A C 1
ATOM 1163 O O . ALA A 1 156 ? -15.305 5.136 14.992 1.00 73.00 156 ALA A O 1
ATOM 1164 N N . ASP A 1 157 ? -13.274 4.230 15.329 1.00 77.69 157 ASP A N 1
ATOM 1165 C CA . ASP A 1 157 ? -13.544 3.015 14.545 1.00 77.69 157 ASP A CA 1
ATOM 1166 C C . ASP A 1 157 ? -14.604 2.149 15.217 1.00 77.69 157 ASP A C 1
ATOM 1168 O O . ASP A 1 157 ? -15.515 1.647 14.555 1.00 77.69 157 ASP A O 1
ATOM 1172 N N . TYR A 1 158 ? -14.505 2.010 16.539 1.00 71.38 158 TYR A N 1
ATOM 1173 C CA . TYR A 1 158 ? -15.462 1.258 17.340 1.00 71.38 158 TYR A CA 1
ATOM 1174 C C . TYR A 1 158 ? -16.851 1.906 17.327 1.00 71.38 158 TYR A C 1
ATOM 1176 O O . TYR A 1 158 ? -17.848 1.238 17.042 1.00 71.38 158 TYR A O 1
ATOM 1184 N N . ASP A 1 159 ? -16.926 3.223 17.526 1.00 72.44 159 ASP A N 1
ATOM 1185 C CA . ASP A 1 159 ? -18.179 3.979 17.443 1.00 72.44 159 ASP A CA 1
ATOM 1186 C C . ASP A 1 159 ? -18.814 3.873 16.042 1.00 72.44 159 ASP A C 1
ATOM 1188 O O . ASP A 1 159 ? -20.034 3.721 15.904 1.00 72.44 159 ASP A O 1
ATOM 1192 N N . ALA A 1 160 ? -17.997 3.910 14.982 1.00 74.69 160 ALA A N 1
ATOM 1193 C CA . ALA A 1 160 ? -18.453 3.725 13.606 1.00 74.69 160 ALA A CA 1
ATOM 1194 C C . ALA A 1 160 ? -18.959 2.297 13.343 1.00 74.69 160 ALA A C 1
ATOM 1196 O O . ALA A 1 160 ? -19.946 2.121 12.615 1.00 74.69 160 ALA A O 1
ATOM 1197 N N . ALA A 1 161 ? -18.335 1.287 13.955 1.00 74.31 161 ALA A N 1
ATOM 1198 C CA . ALA A 1 161 ? -18.805 -0.089 13.894 1.00 74.31 161 ALA A CA 1
ATOM 1199 C C . ALA A 1 161 ? -20.170 -0.255 14.569 1.00 74.31 161 ALA A C 1
ATOM 1201 O O . ALA A 1 161 ? -21.079 -0.789 13.937 1.00 74.31 161 ALA A O 1
ATOM 1202 N N . LEU A 1 162 ? -20.361 0.297 15.774 1.00 67.06 162 LEU A N 1
ATOM 1203 C CA . LEU A 1 162 ? -21.654 0.292 16.477 1.00 67.06 162 LEU A CA 1
ATOM 1204 C C . LEU A 1 162 ? -22.769 0.983 15.676 1.00 67.06 162 LEU A C 1
ATOM 1206 O O . LEU A 1 162 ? -23.933 0.581 15.717 1.00 67.06 162 LEU A O 1
ATOM 1210 N N . ALA A 1 163 ? -22.429 2.037 14.932 1.00 72.19 163 ALA A N 1
ATOM 1211 C CA . ALA A 1 163 ? -23.380 2.753 14.087 1.00 72.19 163 ALA A CA 1
ATOM 1212 C C . ALA A 1 163 ? -23.715 2.018 12.772 1.00 72.19 163 ALA A C 1
ATOM 1214 O O . ALA A 1 163 ? -24.680 2.389 12.093 1.00 72.19 163 ALA A O 1
ATOM 1215 N N . THR A 1 164 ? -22.941 0.995 12.393 1.00 73.50 164 THR A N 1
ATOM 1216 C CA . THR A 1 164 ? -23.057 0.296 11.108 1.00 73.50 164 THR A CA 1
ATOM 1217 C C . THR A 1 164 ? -23.797 -1.033 11.270 1.00 73.50 164 THR A C 1
ATOM 1219 O O . THR A 1 164 ? -23.298 -1.950 11.912 1.00 73.50 164 THR A O 1
ATOM 1222 N N . PRO A 1 165 ? -24.965 -1.229 10.630 1.00 72.25 165 PRO A N 1
ATOM 1223 C CA . PRO A 1 165 ? -25.613 -2.534 10.630 1.00 72.25 165 PRO A CA 1
ATOM 1224 C C . PRO A 1 165 ? -24.770 -3.581 9.881 1.00 72.25 165 PRO A C 1
ATOM 1226 O O . PRO A 1 165 ? -24.596 -3.485 8.666 1.00 72.25 165 PRO A O 1
ATOM 1229 N N . GLY A 1 166 ? -24.323 -4.627 10.578 1.00 72.50 166 GLY A N 1
ATOM 1230 C CA . GLY A 1 166 ? -23.551 -5.731 9.995 1.00 72.50 166 GLY A CA 1
ATOM 1231 C C . GLY A 1 166 ? -22.057 -5.644 10.312 1.00 72.50 166 GLY A C 1
ATOM 1232 O O . GLY A 1 166 ? -21.666 -5.033 11.294 1.00 72.50 166 GLY A O 1
ATOM 1233 N N . THR A 1 167 ? -21.216 -6.302 9.512 1.00 78.56 167 THR A N 1
ATOM 1234 C CA . THR A 1 167 ? -19.761 -6.284 9.730 1.00 78.56 167 THR A CA 1
ATOM 1235 C C . THR A 1 167 ? -19.173 -4.946 9.289 1.00 78.56 167 THR A C 1
ATOM 1237 O O . THR A 1 167 ? -19.303 -4.570 8.121 1.00 78.56 167 THR A O 1
ATOM 1240 N N . TYR A 1 168 ? -18.506 -4.255 10.211 1.00 82.94 168 TYR A N 1
ATOM 1241 C CA . TYR A 1 168 ? -17.690 -3.082 9.913 1.00 82.94 168 TYR A CA 1
ATOM 1242 C C . TYR A 1 168 ? -16.273 -3.505 9.520 1.00 82.94 168 TYR A C 1
ATOM 1244 O O . TYR A 1 168 ? -15.717 -4.454 10.075 1.00 82.94 168 TYR A O 1
ATOM 1252 N N . TYR A 1 169 ? -15.694 -2.795 8.555 1.00 92.00 169 TYR A N 1
ATOM 1253 C CA . TYR A 1 169 ? -14.339 -3.035 8.075 1.00 92.00 169 TYR A CA 1
ATOM 1254 C C . TYR A 1 169 ? -13.525 -1.758 8.205 1.00 92.00 169 TYR A C 1
ATOM 1256 O O . TYR A 1 169 ? -13.891 -0.733 7.624 1.00 92.00 169 TYR A O 1
ATOM 1264 N N . ILE A 1 170 ? -12.398 -1.852 8.904 1.00 94.50 170 ILE A N 1
ATOM 1265 C CA . ILE A 1 170 ? -11.334 -0.859 8.833 1.00 94.50 170 ILE A CA 1
ATOM 1266 C C . ILE A 1 170 ? -10.665 -1.057 7.475 1.00 94.50 170 ILE A C 1
ATOM 1268 O O . ILE A 1 170 ? -10.083 -2.110 7.203 1.00 94.50 170 ILE A O 1
ATOM 1272 N N . ARG A 1 171 ? -10.816 -0.069 6.591 1.00 96.31 171 ARG A N 1
ATOM 1273 C CA . ARG A 1 171 ? -10.234 -0.090 5.247 1.00 96.31 171 ARG A CA 1
ATOM 1274 C C . ARG A 1 171 ? -9.001 0.779 5.226 1.00 96.31 171 ARG A C 1
ATOM 1276 O O . ARG A 1 171 ? -9.112 1.977 5.462 1.00 96.31 171 ARG A O 1
ATOM 1283 N N . ASN A 1 172 ? -7.874 0.192 4.856 1.00 97.88 172 ASN A N 1
ATOM 1284 C CA . ASN A 1 172 ? -6.670 0.952 4.590 1.00 97.88 172 ASN A CA 1
ATOM 1285 C C . ASN A 1 172 ? -6.265 0.834 3.121 1.00 97.88 172 ASN A C 1
ATOM 1287 O O . ASN A 1 172 ? -6.188 -0.280 2.605 1.00 97.88 172 ASN A O 1
ATOM 1291 N N . THR A 1 173 ? -5.982 1.955 2.462 1.00 98.25 173 THR A N 1
ATOM 1292 C CA . THR A 1 173 ? -5.568 2.014 1.057 1.00 98.25 173 THR A CA 1
ATOM 1293 C C . THR A 1 173 ? -4.187 2.637 0.933 1.00 98.25 173 THR A C 1
ATOM 1295 O O . THR A 1 173 ? -3.960 3.734 1.437 1.00 98.25 173 THR A O 1
ATOM 1298 N N . ALA A 1 174 ? -3.302 1.939 0.224 1.00 98.50 174 ALA A N 1
ATOM 1299 C CA . ALA A 1 174 ? -2.007 2.451 -0.198 1.00 98.50 174 ALA A CA 1
ATOM 1300 C C . ALA A 1 174 ? -2.045 2.814 -1.688 1.00 98.50 174 ALA A C 1
ATOM 1302 O O . ALA A 1 174 ? -2.691 2.108 -2.471 1.00 98.50 174 ALA A O 1
ATOM 1303 N N . THR A 1 175 ? -1.341 3.880 -2.057 1.00 98.50 175 THR A N 1
ATOM 1304 C CA . THR A 1 175 ? -1.175 4.367 -3.432 1.00 98.50 175 THR A CA 1
ATOM 1305 C C . THR A 1 175 ? 0.312 4.457 -3.737 1.00 98.50 175 THR A C 1
ATOM 1307 O O . THR A 1 175 ? 1.013 5.198 -3.055 1.00 98.50 175 THR A O 1
ATOM 1310 N N . ALA A 1 176 ? 0.785 3.697 -4.722 1.00 98.44 176 ALA A N 1
ATOM 1311 C CA . ALA A 1 176 ? 2.156 3.770 -5.217 1.00 98.44 176 ALA A CA 1
ATOM 1312 C C . ALA A 1 176 ? 2.186 4.507 -6.556 1.00 98.44 176 ALA A C 1
ATOM 1314 O O . ALA A 1 176 ? 1.267 4.341 -7.362 1.00 98.44 176 ALA A O 1
ATOM 1315 N N . ASP A 1 177 ? 3.231 5.290 -6.794 1.00 98.12 177 ASP A N 1
ATOM 1316 C CA . ASP A 1 177 ? 3.408 6.063 -8.026 1.00 98.12 177 ASP A CA 1
ATOM 1317 C C . ASP A 1 177 ? 4.875 6.066 -8.476 1.00 98.12 177 ASP A C 1
ATOM 1319 O O . ASP A 1 177 ? 5.761 5.736 -7.686 1.00 98.12 177 ASP A O 1
ATOM 1323 N N . SER A 1 178 ? 5.122 6.416 -9.740 1.00 98.31 178 SER A N 1
ATOM 1324 C CA . SER A 1 178 ? 6.461 6.611 -10.311 1.00 98.31 178 SER A CA 1
ATOM 1325 C C . SER A 1 178 ? 6.429 7.635 -11.447 1.00 98.31 178 SER A C 1
ATOM 1327 O O . SER A 1 178 ? 5.370 7.946 -11.987 1.00 98.31 178 SER A O 1
ATOM 1329 N N . ASP A 1 179 ? 7.594 8.098 -11.897 1.00 97.12 179 ASP A N 1
ATOM 1330 C CA . ASP A 1 179 ? 7.688 9.009 -13.047 1.00 97.12 179 ASP A CA 1
ATOM 1331 C C . ASP A 1 179 ? 7.186 8.397 -14.374 1.00 97.12 179 ASP A C 1
ATOM 1333 O O . ASP A 1 179 ? 6.895 9.119 -15.336 1.00 97.12 179 ASP A O 1
ATOM 1337 N N . GLN A 1 180 ? 7.130 7.064 -14.470 1.00 97.12 180 GLN A N 1
ATOM 1338 C CA . GLN A 1 180 ? 6.846 6.346 -15.716 1.00 97.12 180 GLN A CA 1
ATOM 1339 C C . GLN A 1 180 ? 5.466 5.688 -15.765 1.00 97.12 180 GLN A C 1
ATOM 1341 O O . GLN A 1 180 ? 5.066 5.220 -16.837 1.00 97.12 180 GLN A O 1
ATOM 1346 N N . THR A 1 181 ? 4.738 5.646 -14.652 1.00 97.06 181 THR A N 1
ATOM 1347 C CA . THR A 1 181 ? 3.430 4.985 -14.546 1.00 97.06 181 THR A CA 1
ATOM 1348 C C . THR A 1 181 ? 2.360 5.954 -14.067 1.00 97.06 181 THR A C 1
ATOM 1350 O O . THR A 1 181 ? 2.663 6.989 -13.495 1.00 97.06 181 THR A O 1
ATOM 1353 N N . ASP A 1 182 ? 1.091 5.607 -14.278 1.00 97.69 182 ASP A N 1
ATOM 1354 C CA . ASP A 1 182 ? 0.018 6.219 -13.491 1.00 97.69 182 ASP A CA 1
ATOM 1355 C C . ASP A 1 182 ? 0.018 5.611 -12.068 1.00 97.69 182 ASP A C 1
ATOM 1357 O O . ASP A 1 182 ? 0.413 4.447 -11.912 1.00 97.69 182 ASP A O 1
ATOM 1361 N N . PRO A 1 183 ? -0.502 6.323 -11.049 1.00 98.06 183 PRO A N 1
ATOM 1362 C CA . PRO A 1 183 ? -0.613 5.784 -9.700 1.00 98.06 183 PRO A CA 1
ATOM 1363 C C . PRO A 1 183 ? -1.457 4.505 -9.638 1.00 98.06 183 PRO A C 1
ATOM 1365 O O . PRO A 1 183 ? -2.553 4.422 -10.207 1.00 98.06 183 PRO A O 1
ATOM 1368 N N . VAL A 1 184 ? -0.998 3.530 -8.857 1.00 98.50 184 VAL A N 1
ATOM 1369 C CA . VAL A 1 184 ? -1.687 2.259 -8.595 1.00 98.50 184 VAL A CA 1
ATOM 1370 C C . VAL A 1 184 ? -2.058 2.139 -7.124 1.00 98.50 184 VAL A C 1
ATOM 1372 O O . VAL A 1 184 ? -1.364 2.648 -6.250 1.00 98.50 184 VAL A O 1
ATOM 1375 N N . THR A 1 185 ? -3.169 1.464 -6.822 1.00 98.44 185 THR A N 1
ATOM 1376 C CA . THR A 1 185 ? -3.679 1.362 -5.445 1.00 98.44 185 THR A CA 1
ATOM 1377 C C . THR A 1 185 ? -3.928 -0.075 -5.018 1.00 98.44 185 THR A C 1
ATOM 1379 O O . THR A 1 185 ? -4.326 -0.919 -5.822 1.00 98.44 185 THR A O 1
ATOM 1382 N N . SER A 1 186 ? -3.743 -0.343 -3.726 1.00 98.56 186 SER A N 1
ATOM 1383 C CA . SER A 1 186 ? -4.150 -1.593 -3.084 1.00 98.56 186 SER A CA 1
ATOM 1384 C C . SER A 1 186 ? -4.779 -1.303 -1.730 1.00 98.56 186 SER A C 1
ATOM 1386 O O . SER A 1 186 ? -4.217 -0.576 -0.911 1.00 98.56 186 SER A O 1
ATOM 1388 N N . SER A 1 187 ? -5.916 -1.943 -1.458 1.00 97.88 187 SER A N 1
ATOM 1389 C CA . SER A 1 187 ? -6.608 -1.839 -0.174 1.00 97.88 187 SER A CA 1
ATOM 1390 C C . SER A 1 187 ? -6.546 -3.151 0.602 1.00 97.88 187 SER A C 1
ATOM 1392 O O . SER A 1 187 ? -6.661 -4.229 0.022 1.00 97.88 187 SER A O 1
ATOM 1394 N N . ALA A 1 188 ? -6.415 -3.046 1.921 1.00 97.06 188 ALA A N 1
ATOM 1395 C CA . ALA A 1 188 ? -6.607 -4.141 2.861 1.00 97.06 188 ALA A CA 1
ATOM 1396 C C . ALA A 1 188 ? -7.799 -3.822 3.772 1.00 97.06 188 ALA A C 1
ATOM 1398 O O . ALA A 1 188 ? -7.986 -2.675 4.188 1.00 97.06 188 ALA A O 1
ATOM 1399 N N . GLU A 1 189 ? -8.606 -4.838 4.069 1.00 95.62 189 GLU A N 1
ATOM 1400 C CA . GLU A 1 189 ? -9.764 -4.727 4.953 1.00 95.62 189 GLU A CA 1
ATOM 1401 C C . GLU A 1 189 ? -9.562 -5.627 6.173 1.00 95.62 189 GLU A C 1
ATOM 1403 O O . GLU A 1 189 ? -9.304 -6.822 6.029 1.00 95.62 189 GLU A O 1
ATOM 1408 N N . VAL A 1 190 ? -9.722 -5.060 7.367 1.00 91.69 190 VAL A N 1
ATOM 1409 C CA . VAL A 1 190 ? -9.744 -5.809 8.628 1.00 91.69 190 VAL A CA 1
ATOM 1410 C C . VAL A 1 190 ? -11.121 -5.644 9.249 1.00 91.69 190 VAL A C 1
ATOM 1412 O O . VAL A 1 190 ? -11.614 -4.527 9.402 1.00 91.69 190 VAL A O 1
ATOM 1415 N N . SER A 1 191 ? -11.774 -6.758 9.572 1.00 86.50 191 SER A N 1
ATOM 1416 C CA . SER A 1 191 ? -13.098 -6.708 10.196 1.00 86.50 191 SER A CA 1
ATOM 1417 C C . SER A 1 191 ? -12.992 -6.313 11.669 1.00 86.50 191 SER A C 1
ATOM 1419 O O . SER A 1 191 ? -12.270 -6.953 12.429 1.00 86.50 191 SER A O 1
ATOM 1421 N N . LEU A 1 192 ? -13.721 -5.277 12.083 1.00 72.69 192 LEU A N 1
ATOM 1422 C CA . LEU A 1 192 ? -13.882 -4.970 13.502 1.00 72.69 192 LEU A CA 1
ATOM 1423 C C . LEU A 1 192 ? -15.061 -5.789 14.014 1.00 72.69 192 LEU A C 1
ATOM 1425 O O . LEU A 1 192 ? -16.205 -5.615 13.577 1.00 72.69 192 LEU A O 1
ATOM 1429 N N . VAL A 1 193 ? -14.761 -6.748 14.881 1.00 63.12 193 VAL A N 1
ATOM 1430 C CA . VAL A 1 193 ? -15.762 -7.611 15.489 1.00 63.12 193 VAL A CA 1
ATOM 1431 C C . VAL A 1 193 ? -16.410 -6.824 16.609 1.00 63.12 193 VAL A C 1
ATOM 1433 O O . VAL A 1 193 ? -15.791 -6.519 17.619 1.00 63.12 193 VAL A O 1
ATOM 1436 N N . GLU A 1 194 ? -17.687 -6.514 16.427 1.00 51.53 194 GLU A N 1
ATOM 1437 C CA . GLU A 1 194 ? -18.500 -5.934 17.484 1.00 51.53 194 GLU A CA 1
ATOM 1438 C C . GLU A 1 194 ? -18.572 -6.916 18.667 1.00 51.53 194 GLU A C 1
ATOM 1440 O O . GLU A 1 194 ? -19.237 -7.958 18.600 1.00 51.53 194 GLU A O 1
ATOM 1445 N N . VAL A 1 195 ? -17.902 -6.589 19.773 1.00 44.53 195 VAL A N 1
ATOM 1446 C CA . VAL A 1 195 ? -18.108 -7.266 21.057 1.00 44.53 195 VAL A CA 1
ATOM 1447 C C . VAL A 1 195 ? -19.317 -6.624 21.728 1.00 44.53 195 VAL A C 1
ATOM 1449 O O . VAL A 1 195 ? -19.218 -5.873 22.693 1.00 44.53 195 VAL A O 1
ATOM 1452 N N . ALA A 1 196 ? -20.508 -6.921 21.210 1.00 41.97 196 ALA A N 1
ATOM 1453 C CA . ALA A 1 196 ? -21.745 -6.485 21.840 1.00 41.97 196 ALA A CA 1
ATOM 1454 C C . ALA A 1 196 ? -22.002 -7.308 23.114 1.00 41.97 196 ALA A C 1
ATOM 1456 O O . ALA A 1 196 ? -22.792 -8.254 23.122 1.00 41.97 196 ALA A O 1
ATOM 1457 N N . PHE A 1 197 ? -21.374 -6.941 24.234 1.00 43.97 197 PHE A N 1
ATOM 1458 C CA . PHE A 1 197 ? -22.020 -7.150 25.527 1.00 43.97 197 PHE A CA 1
ATOM 1459 C C . PHE A 1 197 ? -22.993 -5.982 25.715 1.00 43.97 197 PHE A C 1
ATOM 1461 O O . PHE A 1 197 ? -22.713 -5.032 26.441 1.00 43.97 197 PHE A O 1
ATOM 1468 N N . GLU A 1 198 ? -24.153 -6.039 25.048 1.00 43.75 198 GLU A N 1
ATOM 1469 C CA . GLU A 1 198 ? -25.161 -4.970 25.136 1.00 43.75 198 GLU A CA 1
ATOM 1470 C C . GLU A 1 198 ? -25.506 -4.647 26.608 1.00 43.75 198 GLU A C 1
ATOM 1472 O O . GLU A 1 198 ? -25.660 -3.485 26.976 1.00 43.75 198 GLU A O 1
ATOM 1477 N N . GLY A 1 199 ? -25.489 -5.664 27.480 1.00 46.97 199 GLY A N 1
ATOM 1478 C CA . GLY A 1 199 ? -25.688 -5.558 28.929 1.00 46.97 199 GLY A CA 1
ATOM 1479 C C . GLY A 1 199 ? -24.586 -4.880 29.761 1.00 46.97 199 GLY A C 1
ATOM 1480 O O . GLY A 1 199 ? -24.759 -4.794 30.971 1.00 46.97 199 GLY A O 1
ATOM 1481 N N . LEU A 1 200 ? -23.472 -4.426 29.189 1.00 44.38 200 LEU A N 1
ATOM 1482 C CA . LEU A 1 200 ? -22.471 -3.605 29.895 1.00 44.38 200 LEU A CA 1
ATOM 1483 C C . LEU A 1 200 ? -22.516 -2.149 29.434 1.00 44.38 200 LEU A C 1
ATOM 1485 O O . LEU A 1 200 ? -21.921 -1.284 30.068 1.00 44.38 200 LEU A O 1
ATOM 1489 N N . SER A 1 201 ? -23.268 -1.851 28.369 1.00 44.12 201 SER A N 1
ATOM 1490 C CA . SER A 1 201 ? -23.430 -0.470 27.931 1.00 44.12 201 SER A CA 1
ATOM 1491 C C . SER A 1 201 ? -24.181 0.353 28.999 1.00 44.12 201 SER A C 1
ATOM 1493 O O . SER A 1 201 ? -25.181 -0.115 29.576 1.00 44.12 201 SER A O 1
ATOM 1495 N N . PRO A 1 202 ? -23.728 1.588 29.299 1.00 41.44 202 PRO A N 1
ATOM 1496 C CA . PRO A 1 202 ? -24.387 2.455 30.267 1.00 41.44 202 PRO A CA 1
ATOM 1497 C C . PRO A 1 202 ? -25.889 2.606 29.983 1.00 41.44 202 PRO A C 1
ATOM 1499 O O . PRO A 1 202 ? -26.318 2.970 28.891 1.00 41.44 202 PRO A O 1
ATOM 1502 N N . GLY A 1 203 ? -26.725 2.310 30.983 1.00 44.12 203 GLY A N 1
ATOM 1503 C CA . GLY A 1 203 ? -28.180 2.463 30.877 1.00 44.12 203 GLY A CA 1
ATOM 1504 C C . GLY A 1 203 ? -28.934 1.343 30.141 1.00 44.12 203 GLY A C 1
ATOM 1505 O O . GLY A 1 203 ? -30.165 1.402 30.101 1.00 44.12 203 GLY A O 1
ATOM 1506 N N . TYR A 1 204 ? -28.269 0.293 29.641 1.00 50.12 204 TYR A N 1
ATOM 1507 C CA . TYR A 1 204 ? -28.934 -0.830 28.961 1.00 50.12 204 TYR A CA 1
ATOM 1508 C C . TYR A 1 204 ? -30.075 -1.443 29.782 1.00 50.12 204 TYR A C 1
ATOM 1510 O O . TYR A 1 204 ? -31.236 -1.435 29.367 1.00 50.12 20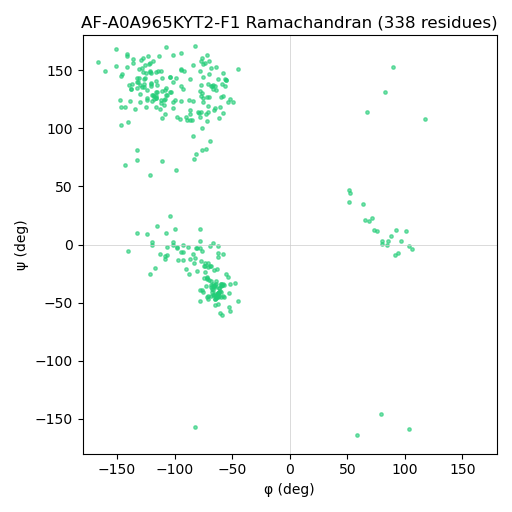4 TYR A O 1
ATOM 1518 N N . TRP A 1 205 ? -29.770 -1.890 31.003 1.00 49.06 205 TRP A N 1
ATOM 1519 C CA . TRP A 1 205 ? -30.726 -2.565 31.888 1.00 49.06 205 TRP A CA 1
ATOM 1520 C C . TRP A 1 205 ? -31.847 -1.658 32.409 1.00 49.06 205 TRP A C 1
ATOM 1522 O O . TRP A 1 205 ? -32.878 -2.152 32.870 1.00 49.06 205 TRP A O 1
ATOM 1532 N N . LYS A 1 206 ? -31.662 -0.333 32.342 1.00 44.97 206 LYS A N 1
ATOM 1533 C CA . LYS A 1 206 ? -32.696 0.664 32.665 1.00 44.97 206 LYS A CA 1
ATOM 1534 C C . LYS A 1 206 ? -33.763 0.719 31.572 1.00 44.97 206 LYS A C 1
ATOM 1536 O O . LYS A 1 206 ? -34.941 0.886 31.878 1.00 44.97 206 LYS A O 1
ATOM 1541 N N . ASN A 1 207 ? -33.350 0.543 30.318 1.00 44.91 207 ASN A N 1
ATOM 1542 C CA . ASN A 1 207 ? -34.224 0.603 29.148 1.00 44.91 207 ASN A CA 1
ATOM 1543 C C . ASN A 1 207 ? -34.774 -0.773 28.734 1.00 44.91 207 ASN A C 1
ATOM 1545 O O . ASN A 1 207 ? -35.752 -0.829 27.991 1.00 44.91 207 ASN A O 1
ATOM 1549 N N . HIS A 1 208 ? -34.216 -1.861 29.278 1.00 46.91 208 HIS A N 1
ATOM 1550 C CA . HIS A 1 208 ? -34.628 -3.238 28.994 1.00 46.91 208 HIS A CA 1
ATOM 1551 C C . HIS A 1 208 ? -35.069 -4.003 30.257 1.00 46.91 208 HIS A C 1
ATOM 1553 O O . HIS A 1 208 ? -34.511 -5.046 30.599 1.00 46.91 208 HIS A O 1
ATOM 1559 N N . PRO A 1 209 ? -36.100 -3.528 30.986 1.00 49.09 209 PRO A N 1
ATOM 1560 C CA . PRO A 1 209 ? -36.533 -4.169 32.224 1.00 49.09 209 PRO A CA 1
ATOM 1561 C C . PRO A 1 209 ? -37.114 -5.579 32.015 1.00 49.09 209 PRO A C 1
ATOM 1563 O O . PRO A 1 209 ? -37.130 -6.371 32.953 1.00 49.09 209 PRO A O 1
ATOM 1566 N N . GLY A 1 210 ? -37.582 -5.892 30.801 1.00 50.19 210 GLY A N 1
ATOM 1567 C CA . GLY A 1 210 ? -38.078 -7.220 30.427 1.00 50.19 210 GLY A CA 1
ATOM 1568 C C . GLY A 1 210 ? -36.979 -8.277 30.319 1.00 50.19 210 GLY A C 1
ATOM 1569 O O . GLY A 1 210 ? -37.269 -9.458 30.470 1.00 50.19 210 GLY A O 1
ATOM 1570 N N . ASP A 1 211 ? -35.715 -7.876 30.169 1.00 51.69 211 ASP A N 1
ATOM 1571 C CA . ASP A 1 211 ? -34.586 -8.815 30.136 1.00 51.69 211 ASP A CA 1
ATOM 1572 C C . ASP A 1 211 ? -34.225 -9.333 31.543 1.00 51.69 211 ASP A C 1
ATOM 1574 O O . ASP A 1 211 ? -33.421 -10.256 31.697 1.00 51.69 211 ASP A O 1
ATOM 1578 N N . TRP A 1 212 ? -34.880 -8.792 32.581 1.00 49.25 212 TRP A N 1
ATOM 1579 C CA . TRP A 1 212 ? -34.902 -9.363 33.928 1.00 49.25 212 TRP A CA 1
ATOM 1580 C C . TRP A 1 212 ? -35.952 -10.476 34.108 1.00 49.25 212 TRP A C 1
ATOM 1582 O O . TRP A 1 212 ? -35.892 -11.207 35.104 1.00 49.25 212 TRP A O 1
ATOM 1592 N N . ASP A 1 213 ? -36.932 -10.604 33.206 1.00 47.03 213 ASP A N 1
ATOM 1593 C CA . ASP A 1 213 ? -38.020 -11.573 33.357 1.00 47.03 213 ASP A CA 1
ATOM 1594 C C . ASP A 1 213 ? -37.510 -13.007 33.128 1.00 47.03 213 ASP A C 1
ATOM 1596 O O . ASP A 1 213 ? -36.894 -13.328 32.116 1.00 47.03 213 ASP A O 1
ATOM 1600 N N . GLY A 1 214 ? -37.780 -13.903 34.087 1.00 47.22 214 GLY A N 1
ATOM 1601 C CA . GLY A 1 214 ? -37.343 -15.310 34.046 1.00 47.22 214 GLY A CA 1
ATOM 1602 C C . GLY A 1 214 ? -36.189 -15.659 34.991 1.00 47.22 214 GLY A C 1
ATOM 1603 O O . GLY A 1 214 ? -35.843 -16.831 35.143 1.00 47.22 214 GLY A O 1
ATOM 1604 N N . ILE A 1 215 ? -35.633 -14.676 35.701 1.00 46.78 215 ILE A N 1
ATOM 1605 C CA . ILE A 1 215 ? -34.638 -14.915 36.750 1.00 46.78 215 ILE A CA 1
ATOM 1606 C C . ILE A 1 215 ? -35.351 -15.420 38.003 1.00 46.78 215 ILE A C 1
ATOM 1608 O O . ILE A 1 215 ? -36.124 -14.698 38.634 1.00 46.78 215 ILE A O 1
ATOM 1612 N N . SER A 1 216 ? -35.089 -16.670 38.374 1.00 49.34 216 SER A N 1
ATOM 1613 C CA . SER A 1 216 ? -35.595 -17.269 39.606 1.00 49.34 216 SER A CA 1
ATOM 1614 C C . SER A 1 216 ? -34.477 -17.438 40.633 1.00 49.34 216 SER A C 1
ATOM 1616 O O . SER A 1 216 ? -33.293 -17.341 40.310 1.00 49.34 216 SER A O 1
ATOM 1618 N N . THR A 1 217 ? -34.853 -17.788 41.866 1.00 42.59 217 THR A N 1
ATOM 1619 C CA . THR A 1 217 ? -33.936 -18.120 42.973 1.00 42.59 217 THR A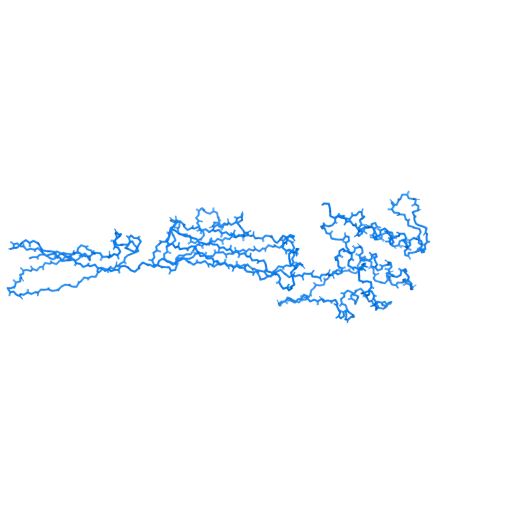 CA 1
ATOM 1620 C C . THR A 1 217 ? -32.982 -19.286 42.681 1.00 42.59 217 THR A C 1
ATOM 1622 O O . THR A 1 217 ? -32.078 -19.546 43.467 1.00 42.59 217 THR A O 1
ATOM 1625 N N . THR A 1 218 ? -33.159 -19.998 41.563 1.00 44.00 218 THR A N 1
ATOM 1626 C CA . THR A 1 218 ? -32.308 -21.123 41.146 1.00 44.00 218 THR A CA 1
ATOM 1627 C C . THR A 1 218 ? -31.379 -20.798 39.972 1.00 44.00 218 THR A C 1
ATOM 1629 O O . THR A 1 218 ? -30.608 -21.663 39.553 1.00 44.00 218 THR A O 1
ATOM 1632 N N . THR A 1 219 ? -31.444 -19.589 39.406 1.00 44.97 219 THR A N 1
ATOM 1633 C CA . THR A 1 219 ? -30.596 -19.189 38.275 1.00 44.97 219 THR A CA 1
ATOM 1634 C C . THR A 1 219 ? -29.202 -18.797 38.782 1.00 44.97 219 THR A C 1
ATOM 1636 O O . THR A 1 219 ? -29.054 -17.824 39.514 1.00 44.97 219 THR A O 1
ATOM 1639 N N . SER A 1 220 ? -28.163 -19.560 38.419 1.00 47.31 220 SER A N 1
ATOM 1640 C CA . SER A 1 220 ? -26.766 -19.234 38.754 1.00 47.31 220 SER A CA 1
ATOM 1641 C C . SER A 1 220 ? -26.250 -18.035 37.947 1.00 47.31 220 SER A C 1
ATOM 1643 O O . SER A 1 220 ? -26.820 -17.708 36.911 1.00 47.31 220 SER A O 1
ATOM 1645 N N . PHE A 1 221 ? -25.147 -17.409 38.385 1.00 43.44 221 PHE A N 1
ATOM 1646 C CA . PHE A 1 221 ? -24.540 -16.253 37.702 1.00 43.44 221 PHE A CA 1
ATOM 1647 C C . PHE A 1 221 ? -24.198 -16.634 36.266 1.00 43.44 221 PHE A C 1
ATOM 1649 O O . PHE A 1 221 ? -24.554 -15.947 35.314 1.00 43.44 221 PHE A O 1
ATOM 1656 N N . GLU A 1 222 ? -23.601 -17.821 36.125 1.00 42.00 222 GLU A N 1
ATOM 1657 C CA . GLU A 1 222 ? -23.277 -18.394 34.832 1.00 42.00 222 GLU A CA 1
ATOM 1658 C C . GLU A 1 222 ? -24.521 -18.700 33.992 1.00 42.00 222 GLU A C 1
ATOM 1660 O O . GLU A 1 222 ? -24.473 -18.534 32.786 1.00 42.00 222 GLU A O 1
ATOM 1665 N N . ASN A 1 223 ? -25.651 -19.099 34.582 1.00 48.31 223 ASN A N 1
ATOM 1666 C CA . ASN A 1 223 ? -26.879 -19.327 33.815 1.00 48.31 223 ASN A CA 1
ATOM 1667 C C . ASN A 1 223 ? -2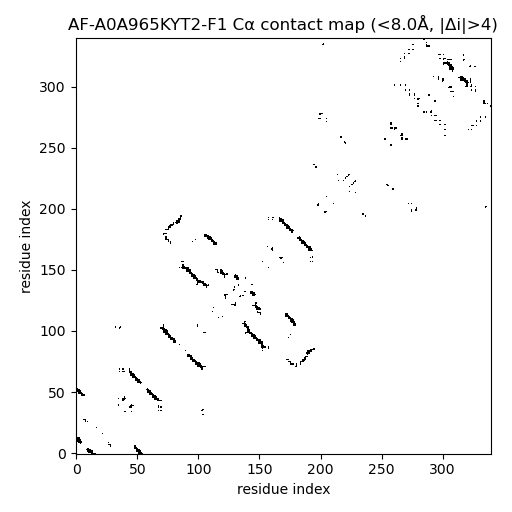7.643 -18.034 33.491 1.00 48.31 223 ASN A C 1
ATOM 1669 O O . ASN A 1 223 ? -28.433 -18.026 32.551 1.00 48.31 223 ASN A O 1
ATOM 1673 N N . PHE A 1 224 ? -27.434 -16.967 34.260 1.00 49.09 224 PHE A N 1
ATOM 1674 C CA . PHE A 1 224 ? -28.048 -15.666 34.021 1.00 49.09 224 PHE A CA 1
ATOM 1675 C C . PHE A 1 224 ? -27.331 -14.913 32.898 1.00 49.09 224 PHE A C 1
ATOM 1677 O O . PHE A 1 224 ? -27.986 -14.482 31.959 1.00 49.09 224 PHE A O 1
ATOM 1684 N N . PHE A 1 225 ? -25.998 -14.842 32.951 1.00 46.41 225 PHE A N 1
ATOM 1685 C CA . PHE A 1 225 ? -25.192 -14.176 31.925 1.00 46.41 225 PHE A CA 1
ATOM 1686 C C . PHE A 1 225 ? -24.803 -15.094 30.756 1.00 46.41 225 PHE A C 1
ATOM 1688 O O . PHE A 1 225 ? -24.574 -14.610 29.655 1.00 46.41 225 PHE A O 1
ATOM 1695 N N . PHE A 1 226 ? -24.741 -16.417 30.958 1.00 43.19 226 PHE A N 1
ATOM 1696 C CA . PHE A 1 226 ? -24.226 -17.366 29.954 1.00 43.19 226 PHE A CA 1
ATOM 1697 C C . PHE A 1 226 ? -25.124 -18.605 29.739 1.00 43.19 226 PHE A C 1
ATOM 1699 O O . PHE A 1 226 ? -24.707 -19.568 29.087 1.00 43.19 226 PHE A O 1
ATOM 1706 N N . GLY A 1 227 ? -26.346 -18.624 30.288 1.00 44.56 227 GLY A N 1
ATOM 1707 C CA . GLY A 1 227 ? -27.257 -19.771 30.214 1.00 44.56 227 GLY A CA 1
ATOM 1708 C C . GLY A 1 227 ? -28.262 -19.725 29.062 1.00 44.56 227 GLY A C 1
ATOM 1709 O O . GLY A 1 227 ? -28.550 -18.694 28.466 1.00 44.56 227 GLY A O 1
ATOM 1710 N N . SER A 1 228 ? -28.872 -20.878 28.786 1.00 41.22 228 SER A N 1
ATOM 1711 C CA . SER A 1 228 ? -29.797 -21.122 27.665 1.00 41.22 228 SER A CA 1
ATOM 1712 C C . SER A 1 228 ? -31.140 -20.369 27.706 1.00 41.22 228 SER A C 1
ATOM 1714 O O . SER A 1 228 ? -31.986 -20.619 26.852 1.00 41.22 228 SER A O 1
ATOM 1716 N N . GLN A 1 229 ? -31.392 -19.526 28.712 1.00 41.94 229 GLN A N 1
ATOM 1717 C CA . GLN A 1 229 ? -32.677 -18.833 28.912 1.00 41.94 229 GLN A CA 1
ATOM 1718 C C . GLN A 1 229 ? -32.779 -17.505 28.145 1.00 41.94 229 GLN A C 1
ATOM 1720 O O . GLN A 1 229 ? -33.877 -16.984 27.991 1.00 41.94 229 GLN A O 1
ATOM 1725 N N . GLN A 1 230 ? -31.679 -16.985 27.600 1.00 45.19 230 GLN A N 1
ATOM 1726 C CA . GLN A 1 230 ? -31.677 -15.724 26.860 1.00 45.19 230 GLN A CA 1
ATOM 1727 C C . GLN A 1 230 ? -31.724 -15.945 25.346 1.00 45.19 230 GLN A C 1
ATOM 1729 O O . GLN A 1 230 ? -30.810 -15.581 24.615 1.00 45.19 230 GLN A O 1
ATOM 1734 N N . SER A 1 231 ? -32.810 -16.527 24.834 1.00 40.06 231 SER A N 1
ATOM 1735 C CA . SER A 1 231 ? -32.985 -16.750 23.387 1.00 40.06 231 SER A CA 1
ATOM 1736 C C . SER A 1 231 ? -33.031 -15.463 22.534 1.00 40.06 231 SER A C 1
ATOM 1738 O O . SER A 1 231 ? -33.176 -15.564 21.317 1.00 40.06 231 SER A O 1
ATOM 1740 N N . GLY A 1 232 ? -32.930 -14.277 23.152 1.00 38.31 232 GLY A N 1
ATOM 1741 C CA . GLY A 1 232 ? -32.920 -12.958 22.508 1.00 38.31 232 GLY A CA 1
ATOM 1742 C C . GLY A 1 232 ? -31.632 -12.134 22.670 1.00 38.31 232 GLY A C 1
ATOM 1743 O O . GLY A 1 232 ? -31.394 -11.281 21.823 1.00 38.31 232 GLY A O 1
ATOM 1744 N N . LEU A 1 233 ? -30.777 -12.409 23.666 1.00 34.09 233 LEU A N 1
ATOM 1745 C CA . LEU A 1 233 ? -29.462 -11.765 23.791 1.00 34.09 233 LEU A CA 1
ATOM 1746 C C . LEU A 1 233 ? -28.469 -12.565 22.951 1.00 34.09 233 LEU A C 1
ATOM 1748 O O . LEU A 1 233 ? -28.144 -13.718 23.253 1.00 34.09 233 LEU A O 1
ATOM 1752 N N . LYS A 1 234 ? -28.065 -11.995 21.814 1.00 32.84 234 LYS A N 1
ATOM 1753 C CA . LYS A 1 234 ? -27.208 -12.668 20.837 1.00 32.84 234 LYS A CA 1
ATOM 1754 C C . LYS A 1 234 ? -25.763 -12.690 21.322 1.00 32.84 234 LYS A C 1
ATOM 1756 O O . LYS A 1 234 ? -24.917 -11.954 20.839 1.00 32.84 234 LYS A O 1
ATOM 1761 N N . TRP A 1 235 ? -25.454 -13.638 22.193 1.00 35.25 235 TRP A N 1
ATOM 1762 C CA . TRP A 1 235 ? -24.082 -14.078 22.410 1.00 35.25 235 TRP A CA 1
ATOM 1763 C C . TRP A 1 235 ? -23.601 -14.833 21.167 1.00 35.25 235 TRP A C 1
ATOM 1765 O O . TRP A 1 235 ? -23.778 -16.048 21.052 1.00 35.25 235 TRP A O 1
ATOM 1775 N N . MET A 1 236 ? -23.022 -14.126 20.199 1.00 28.92 236 MET A N 1
ATOM 1776 C CA . MET A 1 236 ? -22.343 -14.755 19.068 1.00 28.92 236 MET A CA 1
ATOM 1777 C C . MET A 1 236 ? -20.980 -14.116 18.822 1.00 28.92 236 MET A C 1
ATOM 1779 O O . MET A 1 236 ? -20.766 -13.481 17.797 1.00 28.92 236 MET A O 1
ATOM 1783 N N . VAL A 1 237 ? -20.016 -14.401 19.699 1.00 31.45 237 VAL A N 1
ATOM 1784 C CA . VAL A 1 237 ? -18.619 -14.428 19.250 1.00 31.45 237 VAL A CA 1
ATOM 1785 C C . VAL A 1 237 ? -18.472 -15.677 18.386 1.00 31.45 237 VAL A C 1
ATOM 1787 O O . VAL A 1 237 ? -18.520 -16.808 18.882 1.00 31.45 237 VAL A O 1
ATOM 1790 N N . LYS A 1 238 ? -18.375 -15.487 17.071 1.00 32.19 238 LYS A N 1
ATOM 1791 C CA . LYS A 1 238 ? -18.123 -16.566 16.114 1.00 32.19 238 LYS A CA 1
ATOM 1792 C C . LYS A 1 238 ? -16.723 -16.394 15.538 1.00 32.19 238 LYS A C 1
ATOM 1794 O O . LYS A 1 238 ? -16.568 -16.041 14.378 1.00 32.19 238 LYS A O 1
ATOM 1799 N N . THR A 1 239 ? -15.708 -16.660 16.349 1.00 34.50 239 THR A N 1
ATOM 1800 C CA . THR A 1 239 ? -14.322 -16.740 15.880 1.00 34.50 239 THR A CA 1
ATOM 1801 C C . THR A 1 239 ? -14.081 -18.081 15.173 1.00 34.50 239 THR A C 1
ATOM 1803 O O . THR A 1 239 ? -14.378 -19.147 15.730 1.00 34.50 239 THR A O 1
ATOM 1806 N N . PRO A 1 240 ? -13.550 -18.093 13.937 1.00 32.28 240 PRO A N 1
ATOM 1807 C CA . PRO A 1 240 ? -13.045 -19.313 13.325 1.00 32.28 240 PRO A CA 1
ATOM 1808 C C . PRO A 1 240 ? -11.824 -19.821 14.111 1.00 32.28 240 PRO A C 1
ATOM 1810 O O . PRO A 1 240 ? -10.785 -19.177 14.161 1.00 32.28 240 PRO A O 1
ATOM 1813 N N . GLY A 1 241 ? -11.929 -21.004 14.724 1.00 41.59 241 GLY A N 1
ATOM 1814 C CA . GLY A 1 241 ? -10.750 -21.797 15.100 1.00 41.59 241 GLY A CA 1
ATOM 1815 C C . GLY A 1 241 ? -10.210 -21.700 16.532 1.00 41.59 241 GLY A C 1
ATOM 1816 O O . GLY A 1 241 ? -9.237 -22.397 16.815 1.00 41.59 241 GLY A O 1
ATOM 1817 N N . LYS A 1 242 ? -10.816 -20.952 17.468 1.00 34.88 242 LYS A N 1
ATOM 1818 C CA . LYS A 1 242 ? -10.391 -20.982 18.885 1.00 34.88 242 LYS A CA 1
ATOM 1819 C C . LYS A 1 242 ? -11.562 -21.191 19.848 1.00 34.88 242 LYS A C 1
ATOM 1821 O O . LYS A 1 242 ? -12.610 -20.564 19.745 1.00 34.88 242 LYS A O 1
ATOM 1826 N N . GLY A 1 243 ? -11.392 -22.164 20.743 1.00 33.28 243 GLY A N 1
ATOM 1827 C CA . GLY A 1 243 ? -12.352 -22.517 21.784 1.00 33.28 243 GLY A CA 1
ATOM 1828 C C . GLY A 1 243 ? -12.474 -21.430 22.854 1.00 33.28 243 GLY A C 1
ATOM 1829 O O . GLY A 1 243 ? -11.540 -20.683 23.105 1.00 33.28 243 GLY A O 1
ATOM 1830 N N . LYS A 1 244 ? -13.662 -21.375 23.456 1.00 35.50 244 LYS A N 1
ATOM 1831 C CA . LYS A 1 244 ? -14.147 -20.408 24.453 1.00 35.50 244 LYS A CA 1
ATOM 1832 C C . LYS A 1 244 ? -13.269 -20.307 25.708 1.00 35.50 244 LYS A C 1
ATOM 1834 O O . LYS A 1 244 ? -13.067 -21.348 26.323 1.00 35.50 244 LYS A O 1
ATOM 1839 N N . GLU A 1 245 ? -13.001 -19.093 26.197 1.00 32.16 245 GLU A N 1
ATOM 1840 C CA . GLU A 1 245 ? -12.780 -18.774 27.629 1.00 32.16 245 GLU A CA 1
ATOM 1841 C C . GLU A 1 245 ? -13.331 -17.350 27.886 1.00 32.16 245 GLU A C 1
ATOM 1843 O O . GLU A 1 245 ? -12.906 -16.419 27.221 1.00 32.16 245 GLU A O 1
ATOM 1848 N N . LYS A 1 246 ? -14.516 -17.150 28.492 1.00 31.67 246 LYS A N 1
ATOM 1849 C CA . LYS A 1 246 ? -14.951 -17.153 29.916 1.00 31.67 246 LYS A CA 1
ATOM 1850 C C . LYS A 1 246 ? -14.374 -16.011 30.775 1.00 31.67 246 LYS A C 1
ATOM 1852 O O . LYS A 1 246 ? -13.206 -16.043 31.138 1.00 31.67 246 LYS A O 1
ATOM 1857 N N . PHE A 1 247 ? -15.256 -15.112 31.233 1.00 31.62 247 PHE A N 1
ATOM 1858 C CA . PHE A 1 247 ? -15.010 -14.262 32.406 1.00 31.62 247 PHE A CA 1
ATOM 1859 C C . PHE A 1 247 ? -14.659 -15.116 33.636 1.00 31.62 247 PHE A C 1
ATOM 1861 O O . PHE A 1 247 ? -15.221 -16.198 33.849 1.00 31.62 247 PHE A O 1
ATOM 1868 N N . VAL A 1 248 ? -13.714 -14.619 34.436 1.00 29.22 248 VAL A N 1
ATOM 1869 C CA . VAL A 1 248 ? -13.011 -15.356 35.492 1.00 29.22 248 VAL A CA 1
ATOM 1870 C C . VAL A 1 248 ? -13.529 -14.970 36.888 1.00 29.22 248 VAL A C 1
ATOM 1872 O O . VAL A 1 248 ? -13.540 -13.803 37.251 1.00 29.22 248 VAL A O 1
ATOM 1875 N N . SER A 1 249 ? -13.825 -16.006 37.687 1.00 32.47 249 SER A N 1
ATOM 1876 C CA . SER A 1 249 ? -13.829 -16.085 39.166 1.00 32.47 249 SER A CA 1
ATOM 1877 C C . SER A 1 249 ? -15.040 -15.590 40.003 1.00 32.47 249 SER A C 1
ATOM 1879 O O . SER A 1 249 ? -15.549 -14.485 39.901 1.00 32.47 249 SER A O 1
ATOM 1881 N N . GLN A 1 250 ? -15.446 -16.471 40.930 1.00 31.86 250 GLN A N 1
ATOM 1882 C CA . GLN A 1 250 ? -16.634 -16.500 41.802 1.00 31.86 250 GLN A CA 1
ATOM 1883 C C . GLN A 1 250 ? -16.565 -15.563 43.038 1.00 31.86 250 GLN A C 1
ATOM 1885 O O . GLN A 1 250 ? -17.341 -15.739 43.978 1.00 31.86 250 GLN A O 1
ATOM 1890 N N . GLN A 1 251 ? -15.616 -14.620 43.089 1.00 38.19 251 GLN A N 1
ATOM 1891 C CA . GLN A 1 251 ? -15.272 -13.852 44.304 1.00 38.19 251 GLN A CA 1
ATOM 1892 C C . GLN A 1 251 ? -15.910 -12.453 44.425 1.00 38.19 251 GLN A C 1
ATOM 1894 O O . GLN A 1 251 ? -15.754 -11.821 45.465 1.00 38.19 251 GLN A O 1
ATOM 1899 N N . ASP A 1 252 ? -16.674 -11.983 43.437 1.00 39.69 252 ASP A N 1
ATOM 1900 C CA . ASP A 1 252 ? -17.024 -10.555 43.309 1.00 39.69 252 ASP A CA 1
ATOM 1901 C C . ASP A 1 252 ? -18.416 -10.117 43.815 1.00 39.69 252 ASP A C 1
ATOM 1903 O O . ASP A 1 252 ? -18.808 -8.979 43.580 1.00 39.69 252 ASP A O 1
ATOM 1907 N N . ILE A 1 253 ? -19.098 -10.981 44.575 1.00 40.03 253 ILE A N 1
ATOM 1908 C CA . ILE A 1 253 ? -20.515 -11.003 45.014 1.00 40.03 253 ILE A CA 1
ATOM 1909 C C . ILE A 1 253 ? -21.127 -12.262 44.413 1.00 40.03 253 ILE A C 1
ATOM 1911 O O . ILE A 1 253 ? -21.333 -12.385 43.205 1.00 40.03 253 ILE A O 1
ATOM 1915 N N . SER A 1 254 ? -21.392 -13.247 45.265 1.00 44.16 254 SER A N 1
ATOM 1916 C CA . SER A 1 254 ? -22.026 -14.470 44.797 1.00 44.16 254 SER A CA 1
ATOM 1917 C C . SER A 1 254 ? -23.483 -14.179 44.435 1.00 44.16 254 SER A C 1
ATOM 1919 O O . SER A 1 254 ? -24.210 -13.519 45.171 1.00 44.16 254 SER A O 1
ATOM 1921 N N . MET A 1 255 ? -23.943 -14.741 43.321 1.00 41.16 255 MET A N 1
ATOM 1922 C CA . MET A 1 255 ? -25.361 -14.792 42.939 1.00 41.16 255 MET A CA 1
ATOM 1923 C C . MET A 1 255 ? -26.236 -15.256 44.117 1.00 41.16 255 MET A C 1
ATOM 1925 O O . MET A 1 255 ? -27.325 -14.750 44.325 1.00 41.16 255 MET A O 1
ATOM 1929 N N . GLN A 1 256 ? -25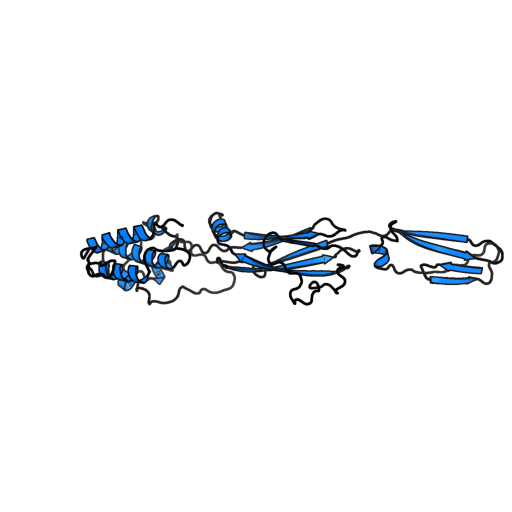.708 -16.136 44.970 1.00 41.41 256 GLN A N 1
ATOM 1930 C CA . GLN A 1 256 ? -26.350 -16.570 46.207 1.00 41.41 256 GLN A CA 1
ATOM 1931 C C . GLN A 1 256 ? -26.631 -15.414 47.191 1.00 41.41 256 GLN A C 1
ATOM 1933 O O . GLN A 1 256 ? -27.735 -15.348 47.715 1.00 41.41 256 GLN A O 1
ATOM 1938 N N . GLN A 1 257 ? -25.714 -14.454 47.368 1.00 45.12 257 GLN A N 1
ATOM 1939 C CA . GLN A 1 257 ? -25.947 -13.235 48.166 1.00 45.12 257 GLN A CA 1
ATOM 1940 C C . GLN A 1 257 ? -26.970 -12.293 47.511 1.00 45.12 257 GLN A C 1
ATOM 1942 O O . GLN A 1 257 ? -27.772 -11.677 48.204 1.00 45.12 257 GLN A O 1
ATOM 1947 N N . ALA A 1 258 ? -26.992 -12.216 46.177 1.00 43.44 258 ALA A N 1
ATOM 1948 C CA . ALA A 1 258 ? -27.987 -11.436 45.436 1.00 43.44 258 ALA A CA 1
ATOM 1949 C C . ALA A 1 258 ? -29.387 -12.096 45.401 1.00 43.44 258 ALA A C 1
ATOM 1951 O O . ALA A 1 258 ? -30.377 -11.422 45.123 1.00 43.44 258 ALA A O 1
ATOM 1952 N N . LEU A 1 259 ? -29.486 -13.406 45.673 1.00 40.88 259 LEU A N 1
ATOM 1953 C CA . LEU A 1 259 ? -30.712 -14.218 45.567 1.00 40.88 259 LEU A CA 1
ATOM 1954 C C . LEU A 1 259 ? -31.271 -14.735 46.898 1.00 40.88 259 LEU A C 1
ATOM 1956 O O . LEU A 1 259 ? -32.392 -15.242 46.905 1.00 40.88 259 LEU A O 1
ATOM 1960 N N . GLU A 1 260 ? -30.562 -14.583 48.022 1.00 42.78 260 GLU A N 1
ATOM 1961 C CA . GLU A 1 260 ? -31.147 -14.753 49.368 1.00 42.78 260 GLU A CA 1
ATOM 1962 C C . GLU A 1 260 ? -32.265 -13.723 49.652 1.00 42.78 260 GLU A C 1
ATOM 1964 O O . GLU A 1 260 ? -33.056 -13.884 50.582 1.00 42.78 260 GLU A O 1
ATOM 1969 N N . LEU A 1 261 ? -32.396 -12.714 48.786 1.00 39.31 261 LEU A N 1
ATOM 1970 C CA . LEU A 1 261 ? -33.476 -11.737 48.741 1.00 39.31 261 LEU A CA 1
ATOM 1971 C C . LEU A 1 261 ? -34.739 -12.336 48.104 1.00 39.31 261 LEU A C 1
ATOM 1973 O O . LEU A 1 261 ? -34.813 -12.571 46.896 1.00 39.31 261 LEU A O 1
ATOM 1977 N N . THR A 1 262 ? -35.776 -12.565 48.907 1.00 35.38 262 THR A N 1
ATOM 1978 C CA . THR A 1 262 ? -37.072 -13.043 48.410 1.00 35.38 262 THR A CA 1
ATOM 1979 C C . THR A 1 262 ? -38.054 -11.896 48.151 1.00 35.38 262 THR A C 1
ATOM 1981 O O . THR A 1 262 ? -38.445 -11.212 49.089 1.00 35.38 262 THR A O 1
ATOM 1984 N N . GLY A 1 263 ? -38.572 -11.797 46.918 1.00 37.00 263 GLY A N 1
ATOM 1985 C CA . GLY A 1 263 ? -39.787 -11.040 46.571 1.00 37.00 263 GLY A CA 1
ATOM 1986 C C . GLY A 1 263 ? -39.604 -9.559 46.192 1.00 37.00 263 GLY A C 1
ATOM 1987 O O . GLY A 1 263 ? -38.681 -8.890 46.632 1.00 37.00 263 GLY A O 1
ATOM 1988 N N . GLY A 1 264 ? -40.535 -9.045 45.375 1.00 49.03 264 GLY A N 1
ATOM 1989 C CA . GLY A 1 264 ? -40.777 -7.606 45.178 1.00 49.03 264 GLY A CA 1
ATOM 1990 C C . GLY A 1 264 ? -39.603 -6.752 44.668 1.00 49.03 264 GLY A C 1
ATOM 1991 O O . GLY A 1 264 ? -38.625 -7.256 44.124 1.00 49.03 264 GLY A O 1
ATOM 1992 N N . ALA A 1 265 ? -39.741 -5.428 44.819 1.00 43.25 265 ALA A N 1
ATOM 1993 C CA . ALA A 1 265 ? -38.813 -4.401 44.329 1.00 43.25 265 ALA A CA 1
ATOM 1994 C C . ALA A 1 265 ? -37.351 -4.604 44.785 1.00 43.25 265 ALA A C 1
ATOM 1996 O O . ALA A 1 265 ? -36.428 -4.258 44.057 1.00 43.25 265 ALA A O 1
ATOM 1997 N N . GLU A 1 266 ? -37.130 -5.242 45.932 1.00 45.31 266 GLU A N 1
ATOM 1998 C CA . GLU A 1 266 ? -35.819 -5.447 46.565 1.00 45.31 266 GLU A CA 1
ATOM 1999 C C . GLU A 1 266 ? -34.895 -6.355 45.728 1.00 45.31 266 GLU A C 1
ATOM 2001 O O . GLU A 1 266 ? -33.702 -6.087 45.589 1.00 45.31 266 GLU A O 1
ATOM 2006 N N . ALA A 1 267 ? -35.453 -7.367 45.054 1.00 48.44 267 ALA A N 1
ATOM 2007 C CA . ALA A 1 267 ? -34.698 -8.221 44.136 1.00 48.44 267 ALA A CA 1
ATOM 2008 C C . ALA A 1 267 ? -34.367 -7.518 42.800 1.00 48.44 267 ALA A C 1
ATOM 2010 O O . ALA A 1 267 ? -33.361 -7.837 42.169 1.00 48.44 267 ALA A O 1
ATOM 2011 N N . ALA A 1 268 ? -35.194 -6.563 42.352 1.00 48.19 268 ALA A N 1
ATOM 2012 C CA . ALA A 1 268 ? -34.906 -5.742 41.168 1.00 48.19 268 ALA A CA 1
ATOM 2013 C C . ALA A 1 268 ? -33.757 -4.758 41.427 1.00 48.19 268 ALA A C 1
ATOM 2015 O O . ALA A 1 268 ? -32.965 -4.477 40.531 1.00 48.19 268 ALA A O 1
ATOM 2016 N N . LEU A 1 269 ? -33.621 -4.311 42.672 1.00 49.59 269 LEU A N 1
ATOM 2017 C CA . LEU A 1 269 ? -32.536 -3.446 43.104 1.00 49.59 269 LEU A CA 1
ATOM 2018 C C . LEU A 1 269 ? -31.182 -4.144 43.199 1.00 49.59 269 LEU A C 1
ATOM 2020 O O . LEU A 1 269 ? -30.198 -3.605 42.705 1.00 49.59 269 LEU A O 1
ATOM 2024 N N . ALA A 1 270 ? -31.118 -5.346 43.777 1.00 51.28 270 ALA A N 1
ATOM 2025 C CA . ALA A 1 270 ? -29.873 -6.122 43.802 1.00 51.28 270 ALA A CA 1
ATOM 2026 C C . ALA A 1 270 ? -29.345 -6.388 42.381 1.00 51.28 270 ALA A C 1
ATOM 2028 O O . 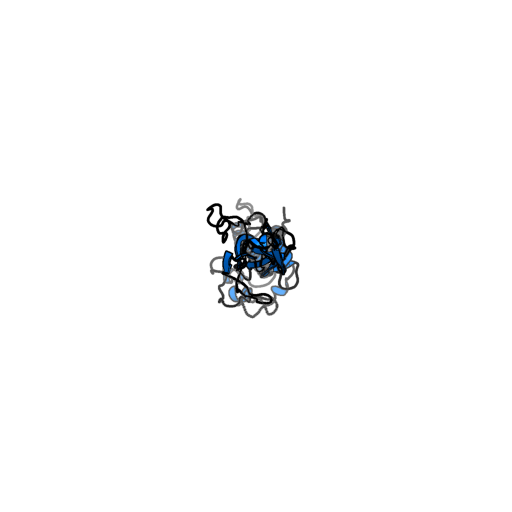ALA A 1 270 ? -28.145 -6.377 42.124 1.00 51.28 270 ALA A O 1
ATOM 2029 N N . ARG A 1 271 ? -30.268 -6.552 41.434 1.00 55.50 271 ARG A N 1
ATOM 2030 C CA . ARG A 1 271 ? -29.999 -6.706 40.006 1.00 55.50 271 ARG A CA 1
ATOM 2031 C C . ARG A 1 271 ? -29.459 -5.421 39.356 1.00 55.50 271 ARG A C 1
ATOM 2033 O O . ARG A 1 271 ? -28.450 -5.477 38.658 1.00 55.50 271 ARG A O 1
ATOM 2040 N N . GLN A 1 272 ? -30.042 -4.260 39.658 1.00 50.56 272 GLN A N 1
ATOM 2041 C CA . GLN A 1 272 ? -29.521 -2.952 39.225 1.00 50.56 272 GLN A CA 1
ATOM 2042 C C . GLN A 1 272 ? -28.153 -2.616 39.840 1.00 50.56 272 GLN A C 1
ATOM 2044 O O . GLN A 1 272 ? -27.306 -2.032 39.170 1.00 50.56 272 GLN A O 1
ATOM 2049 N N . ALA A 1 273 ? -27.911 -3.030 41.083 1.00 51.72 273 ALA A N 1
ATOM 2050 C CA . ALA A 1 273 ? -26.626 -2.884 41.752 1.00 51.72 273 ALA A CA 1
ATOM 2051 C C . ALA A 1 273 ? -25.517 -3.716 41.099 1.00 51.72 273 ALA A C 1
ATOM 2053 O O . ALA A 1 273 ? -24.429 -3.199 40.869 1.00 51.72 273 ALA A O 1
ATOM 2054 N N . VAL A 1 274 ? -25.797 -4.971 40.732 1.00 55.06 274 VAL A N 1
ATOM 2055 C CA . VAL A 1 274 ? -24.848 -5.808 39.978 1.00 55.06 274 VAL A CA 1
ATOM 2056 C C . VAL A 1 274 ? -24.539 -5.189 38.612 1.00 55.06 274 VAL A C 1
ATOM 2058 O O . VAL A 1 274 ? -23.375 -5.132 38.232 1.00 55.06 274 VAL A O 1
ATOM 2061 N N . ALA A 1 275 ? -25.540 -4.655 37.905 1.00 52.97 275 ALA A N 1
ATOM 2062 C CA . ALA A 1 275 ? -25.321 -3.944 36.644 1.00 52.97 275 ALA A CA 1
ATOM 2063 C C . ALA A 1 275 ? -24.461 -2.677 36.819 1.00 52.97 275 ALA A C 1
ATOM 2065 O O . ALA A 1 275 ? -23.557 -2.437 36.032 1.00 52.97 275 ALA A O 1
ATOM 2066 N N . ALA A 1 276 ? -24.689 -1.887 37.871 1.00 51.41 276 ALA A N 1
ATOM 2067 C CA . ALA A 1 276 ? -23.895 -0.691 38.150 1.00 51.41 276 ALA A CA 1
ATOM 2068 C C . ALA A 1 276 ? -22.446 -1.011 38.560 1.00 51.41 276 ALA A C 1
ATOM 2070 O O . ALA A 1 276 ? -21.537 -0.295 38.160 1.00 51.41 276 ALA A O 1
ATOM 2071 N N . VAL A 1 277 ? -22.220 -2.094 39.315 1.00 53.38 277 VAL A N 1
ATOM 2072 C CA . VAL A 1 277 ? -20.873 -2.599 39.647 1.00 53.38 277 VAL A CA 1
ATOM 2073 C C . VAL A 1 277 ? -20.137 -3.045 38.385 1.00 53.38 277 VAL A C 1
ATOM 2075 O O . VAL A 1 277 ? -18.966 -2.722 38.214 1.00 53.38 277 VAL A O 1
ATOM 2078 N N . LEU A 1 278 ? -20.827 -3.755 37.491 1.00 50.88 278 LEU A N 1
ATOM 2079 C CA . LEU A 1 278 ? -20.259 -4.208 36.225 1.00 50.88 278 LEU A CA 1
ATOM 2080 C C . LEU A 1 278 ? -19.947 -3.040 35.280 1.00 50.88 278 LEU A C 1
ATOM 2082 O O . LEU A 1 278 ? -18.884 -3.040 34.674 1.00 50.88 278 LEU A O 1
ATOM 2086 N N . ASN A 1 279 ? -20.812 -2.025 35.230 1.00 50.81 279 ASN A N 1
ATOM 2087 C CA . ASN A 1 279 ? -20.559 -0.801 34.473 1.00 50.81 279 ASN A CA 1
ATOM 2088 C C . ASN A 1 279 ? -19.408 0.009 35.095 1.00 50.81 279 ASN A C 1
ATOM 2090 O O . ASN A 1 279 ? -18.561 0.497 34.371 1.00 50.81 279 ASN A O 1
ATOM 2094 N N . SER A 1 280 ? -19.294 0.078 36.430 1.00 51.53 280 SER A N 1
ATOM 2095 C CA . SER A 1 280 ? -18.229 0.838 37.115 1.00 51.53 280 SER A CA 1
ATOM 2096 C C . SER A 1 280 ? -16.790 0.366 36.855 1.00 51.53 280 SER A C 1
ATOM 2098 O O . SER A 1 280 ? -15.849 1.011 37.310 1.00 51.53 280 SER A O 1
ATOM 2100 N N . ARG A 1 281 ? -16.627 -0.771 36.167 1.00 49.94 281 ARG A N 1
ATOM 2101 C CA . ARG A 1 281 ? -15.341 -1.350 35.759 1.00 49.94 281 ARG A CA 1
ATOM 2102 C C . ARG A 1 281 ? -14.902 -0.926 34.354 1.00 49.94 281 ARG A C 1
ATOM 2104 O O . ARG A 1 281 ? -13.847 -1.371 33.919 1.00 49.94 281 ARG A O 1
ATOM 2111 N N . ASP A 1 282 ? -15.699 -0.118 33.661 1.00 50.50 282 ASP A N 1
ATOM 2112 C CA . ASP A 1 282 ? -15.321 0.481 32.384 1.00 50.50 282 ASP A CA 1
ATOM 2113 C C . ASP A 1 282 ? -14.240 1.551 32.620 1.00 50.50 282 ASP A C 1
ATOM 2115 O O . ASP A 1 282 ? -14.478 2.543 33.315 1.00 50.50 282 ASP A O 1
ATOM 2119 N N . GLU A 1 283 ? -13.032 1.305 32.105 1.00 48.03 283 GLU A N 1
ATOM 2120 C CA . GLU A 1 283 ? -11.861 2.168 32.309 1.00 48.03 283 GLU A CA 1
ATOM 2121 C C . GLU A 1 283 ? -11.994 3.523 31.589 1.00 48.03 283 GLU A C 1
ATOM 2123 O O . GLU A 1 283 ? -11.337 4.488 31.988 1.00 48.03 283 GLU A O 1
ATOM 2128 N N . ASP A 1 284 ? -12.896 3.626 30.606 1.00 42.81 284 ASP A N 1
ATOM 2129 C CA . ASP A 1 284 ? -13.121 4.831 29.804 1.00 42.81 284 ASP A CA 1
ATOM 2130 C C . ASP A 1 284 ? -14.224 5.737 30.378 1.00 42.81 284 ASP A C 1
ATOM 2132 O O . ASP A 1 284 ? -14.427 6.868 29.922 1.00 42.81 284 ASP A O 1
ATOM 2136 N N . VAL A 1 285 ? -14.923 5.291 31.429 1.00 45.91 285 VAL A N 1
ATOM 2137 C CA . VAL A 1 285 ? -15.994 6.057 32.073 1.00 45.91 285 VAL A CA 1
ATOM 2138 C C . VAL A 1 285 ? -15.582 6.478 33.481 1.00 45.91 285 VAL A C 1
ATOM 2140 O O . VAL A 1 285 ? -15.415 5.680 34.401 1.00 45.91 285 VAL A O 1
ATOM 2143 N N . THR A 1 286 ? -15.475 7.791 33.698 1.00 51.03 286 THR A N 1
ATOM 2144 C CA . THR A 1 286 ? -15.230 8.327 35.044 1.00 51.03 286 THR A CA 1
ATOM 2145 C C . THR A 1 286 ? -16.514 8.285 35.869 1.00 51.03 286 THR A C 1
ATOM 2147 O O . THR A 1 286 ? -17.366 9.165 35.757 1.00 51.03 286 THR A O 1
ATOM 2150 N N . TYR A 1 287 ? -16.646 7.282 36.735 1.00 57.47 287 TYR A N 1
ATOM 2151 C CA . TYR A 1 287 ? -17.763 7.175 37.673 1.00 57.47 287 TYR A CA 1
ATOM 2152 C C . TYR A 1 287 ? -17.600 8.095 38.883 1.00 57.47 287 TYR A C 1
ATOM 2154 O O . TYR A 1 287 ? -16.497 8.364 39.359 1.00 57.47 287 TYR A O 1
ATOM 2162 N N . ARG A 1 288 ? -18.729 8.553 39.434 1.00 59.81 288 ARG A N 1
ATOM 2163 C CA . ARG A 1 288 ? -18.737 9.397 40.636 1.00 59.81 288 ARG A CA 1
ATOM 2164 C C . ARG A 1 288 ? -18.380 8.609 41.899 1.00 59.81 288 ARG A C 1
ATOM 2166 O O . ARG A 1 288 ? -17.840 9.191 42.838 1.00 59.81 288 ARG A O 1
ATOM 2173 N N . PHE A 1 289 ? -18.689 7.315 41.930 1.00 66.69 289 PHE A N 1
ATOM 2174 C CA . PHE A 1 289 ? -18.434 6.427 43.065 1.00 66.69 289 PHE A CA 1
ATOM 2175 C C . PHE A 1 289 ? -17.625 5.207 42.632 1.00 66.69 289 PHE A C 1
ATOM 2177 O O . PHE A 1 289 ? -17.834 4.677 41.541 1.00 66.69 289 PHE A O 1
ATOM 2184 N N . THR A 1 290 ? -16.721 4.755 43.502 1.00 67.12 290 THR A N 1
ATOM 2185 C CA . THR A 1 290 ? -15.891 3.569 43.252 1.00 67.12 290 THR A CA 1
ATOM 2186 C C . THR A 1 290 ? -16.694 2.275 43.380 1.00 67.12 290 THR A C 1
ATOM 2188 O O . THR A 1 290 ? -17.680 2.203 44.117 1.00 67.12 290 THR A O 1
ATOM 2191 N N . GLU A 1 291 ? -16.220 1.212 42.728 1.00 62.19 291 GLU A N 1
ATOM 2192 C CA . GLU A 1 291 ? -16.793 -0.133 42.846 1.00 62.19 291 GLU A CA 1
ATOM 2193 C C . GLU A 1 291 ? -16.916 -0.583 44.314 1.00 62.19 291 GLU A C 1
ATOM 2195 O O . GLU A 1 291 ? -17.934 -1.138 44.724 1.00 62.19 291 GLU A O 1
ATOM 2200 N N . ALA A 1 292 ? -15.889 -0.306 45.123 1.00 67.25 292 ALA A N 1
ATOM 2201 C CA . ALA A 1 292 ? -15.852 -0.675 46.535 1.00 67.25 292 ALA A CA 1
ATOM 2202 C C . ALA A 1 292 ? -16.974 0.000 47.340 1.00 67.25 292 ALA A C 1
ATOM 2204 O O . ALA A 1 292 ? -17.674 -0.675 48.091 1.00 67.25 292 ALA A O 1
ATOM 2205 N N . GLN A 1 293 ? -17.182 1.301 47.122 1.00 73.38 293 GLN A N 1
ATOM 2206 C CA . GLN A 1 293 ? -18.243 2.080 47.766 1.00 73.38 293 GLN A CA 1
ATOM 2207 C C . GLN A 1 293 ? -19.635 1.570 47.380 1.00 73.38 293 GLN A C 1
ATOM 2209 O O . GLN A 1 293 ? -20.485 1.337 48.236 1.00 73.38 293 GLN A O 1
ATOM 2214 N N . ILE A 1 294 ? -19.852 1.311 46.088 1.00 71.25 294 ILE A N 1
ATOM 2215 C CA . ILE A 1 294 ? -21.128 0.784 45.593 1.00 71.25 294 ILE A CA 1
ATOM 2216 C C . ILE A 1 294 ? -21.426 -0.587 46.216 1.00 71.25 294 ILE A C 1
ATOM 2218 O O . ILE A 1 294 ? -22.548 -0.837 46.661 1.00 71.25 294 ILE A O 1
ATOM 2222 N N . LYS A 1 295 ? -20.426 -1.475 46.275 1.00 68.06 295 LYS A N 1
ATOM 2223 C CA . LYS A 1 295 ? -20.562 -2.807 46.879 1.00 68.06 295 LYS A CA 1
ATOM 2224 C C . LYS A 1 295 ? -20.908 -2.734 48.365 1.00 68.06 295 LYS A C 1
ATOM 2226 O O . LYS A 1 295 ? -21.740 -3.519 48.825 1.00 68.06 295 LYS A O 1
ATOM 2231 N N . GLU A 1 296 ? -20.289 -1.811 49.095 1.00 76.06 296 GLU A N 1
ATOM 2232 C CA . GLU A 1 296 ? -20.545 -1.585 50.518 1.00 76.06 296 GLU A CA 1
ATOM 2233 C C . GLU A 1 296 ? -22.007 -1.181 50.750 1.00 76.06 296 GLU A C 1
ATOM 2235 O O . GLU A 1 296 ? -22.751 -1.942 51.370 1.00 76.06 296 GLU A O 1
ATOM 2240 N N . TRP A 1 297 ? -22.477 -0.090 50.139 1.00 75.62 297 TRP A N 1
ATOM 2241 C CA . TRP A 1 297 ? -23.842 0.421 50.348 1.00 75.62 297 TRP A CA 1
ATOM 2242 C C . TRP A 1 297 ? -24.932 -0.556 49.927 1.00 75.62 297 TRP A C 1
ATOM 2244 O O . TRP A 1 297 ? -25.967 -0.678 50.581 1.00 75.62 297 TRP A O 1
ATOM 2254 N N . VAL A 1 298 ? -24.706 -1.281 48.832 1.00 70.94 298 VAL A N 1
ATOM 2255 C CA . VAL A 1 298 ? -25.625 -2.325 48.376 1.00 70.94 298 VAL A CA 1
ATOM 2256 C C . VAL A 1 298 ? -25.692 -3.443 49.412 1.00 70.94 298 VAL A C 1
ATOM 2258 O O . VAL A 1 298 ? -26.782 -3.879 49.772 1.00 70.94 298 VAL A O 1
ATOM 2261 N N . THR A 1 299 ? -24.551 -3.879 49.945 1.00 70.81 299 THR A N 1
ATOM 2262 C CA . THR A 1 299 ? -24.509 -4.918 50.983 1.00 70.81 299 THR A CA 1
ATOM 2263 C C . THR A 1 299 ? -25.233 -4.472 52.254 1.00 70.81 299 THR A C 1
ATOM 2265 O O . THR A 1 299 ? -25.994 -5.254 52.831 1.00 70.81 299 THR A O 1
ATOM 2268 N N . GLU A 1 300 ? -25.048 -3.221 52.675 1.00 75.88 300 GLU A N 1
ATOM 2269 C CA . GLU A 1 300 ? -25.717 -2.648 53.845 1.00 75.88 300 GLU A CA 1
ATOM 2270 C C . GLU A 1 300 ? -27.234 -2.559 53.654 1.00 75.88 300 GLU A C 1
ATOM 2272 O O . GLU A 1 300 ? -27.992 -3.108 54.462 1.00 75.88 300 GLU A O 1
ATOM 2277 N N . ALA A 1 301 ? -27.681 -1.963 52.543 1.00 70.75 301 ALA A N 1
ATOM 2278 C CA . ALA A 1 301 ? -29.096 -1.812 52.217 1.00 70.75 301 ALA A CA 1
ATOM 2279 C C . ALA A 1 301 ? -29.819 -3.162 52.159 1.00 70.75 301 ALA A C 1
ATOM 2281 O O . ALA A 1 301 ? -30.910 -3.320 52.713 1.00 70.75 301 ALA A O 1
ATOM 2282 N N . LEU A 1 302 ? -29.192 -4.152 51.517 1.00 62.41 302 LEU A N 1
ATOM 2283 C CA . LEU A 1 302 ? -29.742 -5.498 51.355 1.00 62.41 302 LEU A CA 1
ATOM 2284 C C . LEU A 1 302 ? -29.743 -6.302 52.658 1.00 62.41 302 LEU A C 1
ATOM 2286 O O . LEU A 1 302 ? -30.618 -7.140 52.862 1.00 62.41 302 LEU A O 1
ATOM 2290 N N . SER A 1 303 ? -28.817 -6.009 53.571 1.00 69.00 303 SER A N 1
ATOM 2291 C CA . SER A 1 303 ? -28.799 -6.591 54.919 1.00 69.00 303 SER A CA 1
ATOM 2292 C C . SER A 1 303 ? -29.817 -5.933 55.860 1.00 69.00 303 SER A C 1
ATOM 2294 O O . SER A 1 303 ? -29.867 -6.260 57.048 1.00 69.00 303 SER A O 1
ATOM 2296 N N . GLY A 1 304 ? -30.620 -4.985 55.359 1.00 70.31 304 GLY A N 1
ATOM 2297 C CA . GLY A 1 304 ? -31.544 -4.197 56.167 1.00 70.31 304 GLY A CA 1
ATOM 2298 C C . GLY A 1 304 ? -30.824 -3.289 57.161 1.00 70.31 304 GLY A C 1
ATOM 2299 O O . GLY A 1 304 ? -31.421 -2.891 58.161 1.00 70.31 304 GLY A O 1
ATOM 2300 N N . MET A 1 305 ? -29.550 -2.983 56.917 1.00 78.94 305 MET A N 1
ATOM 2301 C CA . MET A 1 305 ? -28.792 -2.028 57.709 1.00 78.94 305 MET A CA 1
ATOM 2302 C C . MET A 1 305 ? -29.061 -0.609 57.191 1.00 78.94 305 MET A C 1
ATOM 2304 O O . MET A 1 305 ? -29.469 -0.432 56.038 1.00 78.94 305 MET A O 1
ATOM 2308 N N . PRO A 1 306 ? -28.911 0.416 58.044 1.00 84.94 306 PRO A N 1
ATOM 2309 C CA . PRO A 1 306 ? -28.790 1.781 57.559 1.00 84.94 306 PRO A CA 1
ATOM 2310 C C . PRO A 1 306 ? -27.595 1.885 56.608 1.00 84.94 306 PRO A C 1
ATOM 2312 O O . PRO A 1 306 ? -26.617 1.167 56.797 1.00 84.94 306 PRO A O 1
ATOM 2315 N N . VAL A 1 307 ? -27.699 2.761 55.614 1.00 82.50 307 VAL A N 1
ATOM 2316 C CA . VAL A 1 307 ? -26.638 2.996 54.629 1.00 82.50 307 VAL A CA 1
ATOM 2317 C C . VAL A 1 307 ? -25.999 4.340 54.921 1.00 82.50 307 VAL A C 1
ATOM 2319 O O . VAL A 1 307 ? -26.719 5.340 55.029 1.00 82.50 307 VAL A O 1
ATOM 2322 N N . ASP A 1 308 ? -24.675 4.320 55.025 1.00 84.69 308 ASP A N 1
ATOM 2323 C CA . ASP A 1 308 ? -23.819 5.494 55.171 1.00 84.69 308 ASP A CA 1
ATOM 2324 C C . ASP A 1 308 ? -23.002 5.667 53.885 1.00 84.69 308 ASP A C 1
ATOM 2326 O O . ASP A 1 308 ? -22.120 4.868 53.558 1.00 84.69 308 ASP A O 1
ATOM 2330 N N . LEU A 1 309 ? -23.342 6.700 53.117 1.00 77.31 309 LEU A N 1
ATOM 2331 C CA . LEU A 1 309 ? -22.748 6.942 51.806 1.00 77.31 309 LEU A CA 1
ATOM 2332 C C . LEU A 1 309 ? -21.313 7.464 51.875 1.00 77.31 309 LEU A C 1
ATOM 2334 O O . LEU A 1 309 ? -20.607 7.425 50.875 1.00 77.31 309 LEU A O 1
ATOM 2338 N N . GLU A 1 310 ? -20.857 7.991 53.002 1.00 78.00 310 GLU A N 1
ATOM 2339 C CA . GLU A 1 310 ? -19.514 8.577 53.099 1.00 78.00 310 GLU A CA 1
ATOM 2340 C C . GLU A 1 310 ? -18.644 7.873 54.147 1.00 78.00 310 GLU A C 1
ATOM 2342 O O . GLU A 1 310 ? -17.459 8.188 54.283 1.00 78.00 310 GLU A O 1
ATOM 2347 N N . ASN A 1 311 ? -19.205 6.864 54.823 1.00 73.69 311 ASN A N 1
ATOM 2348 C CA . ASN A 1 311 ? -18.640 6.203 55.995 1.00 73.69 311 ASN A CA 1
ATOM 2349 C C . ASN A 1 311 ? -18.229 7.230 57.070 1.00 73.69 311 ASN A C 1
ATOM 2351 O O . ASN A 1 311 ? -17.182 7.113 57.717 1.00 73.69 311 ASN A O 1
ATOM 2355 N N . ASP A 1 312 ? -19.020 8.297 57.205 1.00 76.38 312 ASP A N 1
ATOM 2356 C CA . ASP A 1 312 ? -18.760 9.436 58.088 1.00 76.38 312 ASP A CA 1
ATOM 2357 C C . ASP A 1 312 ? -19.521 9.334 59.428 1.00 76.38 312 ASP A C 1
ATOM 2359 O O . ASP A 1 312 ? -19.334 10.148 60.342 1.00 76.38 312 ASP A O 1
ATOM 2363 N N . GLY A 1 313 ? -20.329 8.283 59.581 1.00 76.06 313 GLY A N 1
ATOM 2364 C CA . GLY A 1 313 ? -21.188 8.011 60.723 1.00 76.06 313 GLY A CA 1
ATOM 2365 C C . GLY A 1 313 ? -22.552 8.700 60.648 1.00 76.06 313 GLY A C 1
ATOM 2366 O O . GLY A 1 313 ? -23.325 8.606 61.612 1.00 76.06 313 GLY A O 1
ATOM 2367 N N . ILE A 1 314 ? -22.854 9.404 59.557 1.00 81.56 314 ILE A N 1
ATOM 2368 C CA . ILE A 1 314 ? -24.165 9.970 59.258 1.00 81.56 314 ILE A CA 1
ATOM 2369 C C . ILE A 1 314 ? -24.933 8.949 58.418 1.00 81.56 314 ILE A C 1
ATOM 2371 O O . ILE A 1 314 ? -24.418 8.311 57.519 1.00 81.56 314 ILE A O 1
ATOM 2375 N N . ILE A 1 315 ? -26.195 8.724 58.779 1.00 82.69 315 ILE A N 1
ATOM 2376 C CA . ILE A 1 315 ? -27.054 7.783 58.058 1.00 82.69 315 ILE A CA 1
ATOM 2377 C C . ILE A 1 315 ? -27.870 8.578 57.044 1.00 82.69 315 ILE A C 1
ATOM 2379 O O . ILE A 1 315 ? -28.821 9.269 57.433 1.00 82.69 315 ILE A O 1
ATOM 2383 N N . GLU A 1 316 ? -27.562 8.437 55.757 1.00 84.75 316 GLU A N 1
ATOM 2384 C CA . GLU A 1 316 ? -28.337 9.045 54.669 1.00 84.75 316 GLU A CA 1
ATOM 2385 C C . GLU A 1 316 ? -29.636 8.288 54.433 1.00 84.75 316 GLU A C 1
ATOM 2387 O O . GLU A 1 316 ? -30.694 8.900 54.243 1.00 84.75 316 GLU A O 1
ATOM 2392 N N . PHE A 1 317 ? -29.582 6.955 54.485 1.00 83.06 317 PHE A N 1
ATOM 2393 C CA . PHE A 1 317 ? -30.763 6.130 54.283 1.00 83.06 317 PHE A CA 1
ATOM 2394 C C . PHE A 1 317 ? -31.029 5.192 55.455 1.00 83.06 317 PHE A C 1
ATOM 2396 O O . PHE A 1 317 ? -30.193 4.396 55.881 1.00 83.06 317 PHE A O 1
ATOM 2403 N N . GLN A 1 318 ? -32.254 5.274 55.970 1.00 83.50 318 GLN A N 1
ATOM 2404 C CA . GLN A 1 318 ? -32.722 4.430 57.064 1.00 83.50 318 GLN A CA 1
ATOM 2405 C C . GLN A 1 318 ? -32.903 2.979 56.603 1.00 83.50 318 GLN A C 1
ATOM 2407 O O . GLN A 1 318 ? -33.319 2.733 55.476 1.00 83.50 318 GLN A O 1
ATOM 2412 N N . ALA A 1 319 ? -32.654 2.032 57.508 1.00 80.12 319 ALA A N 1
ATOM 2413 C CA . ALA A 1 319 ? -32.754 0.589 57.287 1.00 80.12 319 ALA A CA 1
ATOM 2414 C C . ALA A 1 319 ? -34.019 0.114 56.534 1.00 80.12 319 ALA A C 1
ATOM 2416 O O . ALA A 1 319 ? -35.115 0.667 56.669 1.00 80.12 319 ALA A O 1
ATOM 2417 N N . GLY A 1 320 ? -33.880 -0.999 55.809 1.00 71.00 320 GLY A N 1
ATOM 2418 C CA . GLY A 1 320 ? -34.972 -1.662 55.089 1.00 71.00 320 GLY A CA 1
ATOM 2419 C C . GLY A 1 320 ? -35.305 -0.990 53.754 1.00 71.00 320 GLY A C 1
ATOM 2420 O O . GLY A 1 320 ? -34.428 -0.468 53.078 1.00 71.00 320 GLY A O 1
ATOM 2421 N N . SER A 1 321 ? -36.582 -0.987 53.357 1.00 63.28 321 SER A N 1
ATOM 2422 C CA . SER A 1 321 ? -37.007 -0.516 52.021 1.00 63.28 321 SER A CA 1
ATOM 2423 C C . SER A 1 321 ? -36.580 0.917 51.651 1.00 63.28 321 SER A C 1
ATOM 2425 O O . SER A 1 321 ? -36.444 1.216 50.468 1.00 63.28 321 SER A O 1
ATOM 2427 N N . GLN A 1 322 ? -36.340 1.798 52.631 1.00 70.62 322 GLN A N 1
ATOM 2428 C CA . GLN A 1 322 ? -35.848 3.160 52.383 1.00 70.62 322 GLN A CA 1
ATOM 2429 C C . GLN A 1 322 ? -34.352 3.198 52.043 1.00 70.62 322 GLN A C 1
ATOM 2431 O O . GLN A 1 322 ? -33.972 3.946 51.147 1.00 70.62 322 GLN A O 1
ATOM 2436 N N . ALA A 1 323 ? -33.528 2.376 52.702 1.00 72.94 323 ALA A N 1
ATOM 2437 C CA . ALA A 1 323 ? -32.125 2.149 52.351 1.00 72.94 323 ALA A CA 1
ATOM 2438 C C . ALA A 1 323 ? -32.003 1.606 50.935 1.00 72.94 323 ALA A C 1
ATOM 2440 O O . ALA A 1 323 ? -31.232 2.114 50.128 1.00 72.94 323 ALA A O 1
ATOM 2441 N N . ILE A 1 324 ? -32.851 0.631 50.624 1.00 61.88 324 ILE A N 1
ATOM 2442 C CA . ILE A 1 324 ? -32.948 0.015 49.308 1.00 61.88 324 ILE A CA 1
ATOM 2443 C C . ILE A 1 324 ? -33.287 1.093 48.262 1.00 61.88 324 ILE A C 1
ATOM 2445 O O . ILE A 1 324 ? -32.469 1.372 47.390 1.00 61.88 324 ILE A O 1
ATOM 2449 N N . GLU A 1 325 ? -34.424 1.785 48.379 1.00 64.50 325 GLU A N 1
ATOM 2450 C CA . GLU A 1 325 ? -34.834 2.826 47.418 1.00 64.50 325 GLU A CA 1
ATOM 2451 C C . GLU A 1 325 ? -33.829 3.993 47.313 1.00 64.50 325 GLU A C 1
ATOM 2453 O O . GLU A 1 325 ? -33.620 4.552 46.236 1.00 64.50 325 GLU A O 1
ATOM 2458 N N . GLY A 1 326 ? -33.171 4.354 48.416 1.00 68.50 326 GLY A N 1
ATOM 2459 C CA . GLY A 1 326 ? -32.120 5.368 48.449 1.00 68.50 326 GLY A CA 1
ATOM 2460 C C . GLY A 1 326 ? -30.905 4.992 47.605 1.00 68.50 326 GLY A C 1
ATOM 2461 O O . GLY A 1 326 ? -30.507 5.749 46.716 1.00 68.50 326 GLY A O 1
ATOM 2462 N N . VAL A 1 327 ? -30.382 3.781 47.816 1.00 69.88 327 VAL A N 1
ATOM 2463 C CA . VAL A 1 327 ? -29.283 3.225 47.017 1.00 69.88 327 VAL A CA 1
ATOM 2464 C C . VAL A 1 327 ? -29.694 3.097 45.549 1.00 69.88 327 VAL A C 1
ATOM 2466 O O . VAL A 1 327 ? -28.904 3.443 44.676 1.00 69.88 327 VAL A O 1
ATOM 2469 N N . LYS A 1 328 ? -30.950 2.731 45.244 1.00 65.19 328 LYS A N 1
ATOM 2470 C CA . LYS A 1 328 ? -31.469 2.724 43.861 1.00 65.19 328 LYS A CA 1
ATOM 2471 C C . LYS A 1 328 ? -31.264 4.053 43.152 1.00 65.19 328 LYS A C 1
ATOM 2473 O O . LYS A 1 328 ? -30.724 4.106 42.053 1.00 65.19 328 LYS A O 1
ATOM 2478 N N . ASN A 1 329 ? -31.730 5.124 43.785 1.00 67.12 329 ASN A N 1
ATOM 2479 C CA . ASN A 1 329 ? -31.737 6.452 43.191 1.00 67.12 329 ASN A CA 1
ATOM 2480 C C . ASN A 1 329 ? -30.312 6.992 43.038 1.00 67.12 329 ASN A C 1
ATOM 2482 O O . ASN A 1 329 ? -30.023 7.703 42.077 1.00 67.12 329 ASN A O 1
ATOM 2486 N N . LEU A 1 330 ? -29.409 6.601 43.940 1.00 68.75 330 LEU A N 1
ATOM 2487 C CA . LEU A 1 330 ? -27.988 6.898 43.833 1.00 68.75 330 LEU A CA 1
ATOM 2488 C C . LEU A 1 330 ? -27.329 6.173 42.649 1.00 68.75 330 LEU A C 1
ATOM 2490 O O . LEU A 1 330 ? -26.569 6.788 41.906 1.00 68.75 330 LEU A O 1
ATOM 2494 N N . LEU A 1 331 ? -27.638 4.890 42.443 1.00 61.62 331 LEU A N 1
ATOM 2495 C CA . LEU A 1 331 ? -27.115 4.102 41.321 1.00 61.62 331 LEU A CA 1
ATOM 2496 C C . LEU A 1 331 ? -27.665 4.586 39.978 1.00 61.62 331 LEU A C 1
ATOM 2498 O O . LEU A 1 331 ? -26.915 4.714 39.012 1.00 61.62 331 LEU A O 1
ATOM 2502 N N . ASP A 1 332 ? -28.955 4.925 39.933 1.00 58.69 332 ASP A N 1
ATOM 2503 C CA . ASP A 1 332 ? -29.585 5.555 38.771 1.00 58.69 332 ASP A CA 1
ATOM 2504 C C . ASP A 1 332 ? -28.916 6.893 38.426 1.00 58.69 332 ASP A C 1
ATOM 2506 O O . ASP A 1 332 ? -28.822 7.242 37.251 1.00 58.69 332 ASP A O 1
ATOM 2510 N N . TYR A 1 333 ? -28.439 7.627 39.435 1.00 62.53 333 TYR A N 1
ATOM 2511 C CA . TYR A 1 333 ? -27.697 8.874 39.272 1.00 62.53 333 TYR A CA 1
ATOM 2512 C C . TYR A 1 333 ? -26.230 8.648 38.859 1.00 62.53 333 TYR A C 1
ATOM 2514 O O . TYR A 1 333 ? -25.735 9.363 37.992 1.00 62.53 333 TYR A O 1
ATOM 2522 N N . ASN A 1 334 ? -25.549 7.637 39.408 1.00 58.94 334 ASN A N 1
ATOM 2523 C CA . ASN A 1 334 ? -24.176 7.277 39.030 1.00 58.94 334 ASN A CA 1
ATOM 2524 C C . ASN A 1 334 ? -24.081 6.795 37.569 1.00 58.94 334 ASN A C 1
ATOM 2526 O O . ASN A 1 334 ? -23.086 7.047 36.904 1.00 58.94 334 ASN A O 1
ATOM 2530 N N . ASN A 1 335 ? -25.141 6.158 37.058 1.00 51.94 335 ASN A N 1
ATOM 2531 C CA . ASN A 1 335 ? -25.276 5.752 35.653 1.00 51.94 335 ASN A CA 1
ATOM 2532 C C . ASN A 1 335 ? -25.720 6.887 34.707 1.00 51.94 335 ASN A C 1
ATOM 2534 O O . ASN A 1 335 ? -25.868 6.656 33.511 1.00 51.94 335 ASN A O 1
ATOM 2538 N N . ASN A 1 336 ? -25.991 8.088 35.223 1.00 51.75 336 ASN A N 1
ATOM 2539 C CA . ASN A 1 336 ? -26.530 9.224 34.467 1.00 51.75 336 ASN A CA 1
ATOM 2540 C C . ASN A 1 336 ? -25.448 10.284 34.158 1.00 51.75 336 ASN A C 1
ATOM 2542 O O . ASN A 1 336 ? -25.773 11.462 34.003 1.00 51.75 336 ASN A O 1
ATOM 2546 N N . LEU A 1 337 ? -24.172 9.892 34.127 1.00 42.47 337 LEU A N 1
ATOM 2547 C CA . LEU A 1 337 ? -23.060 10.806 33.868 1.00 42.47 337 LEU A CA 1
ATOM 2548 C C . LEU A 1 337 ? -22.968 11.150 32.372 1.00 42.47 337 LEU A C 1
ATOM 2550 O O . LEU A 1 337 ? -23.016 10.271 31.515 1.00 42.47 337 LEU A O 1
ATOM 2554 N N . GLU A 1 338 ? -22.866 12.448 32.082 1.00 32.41 338 GLU A N 1
ATOM 2555 C CA . GLU A 1 338 ? -22.502 12.979 30.767 1.00 32.41 338 GLU A CA 1
ATOM 2556 C C . GLU A 1 338 ? -20.985 12.841 30.578 1.00 32.41 338 GLU A C 1
ATOM 2558 O O . GLU A 1 338 ? -20.222 13.128 31.504 1.00 32.41 338 GLU A O 1
ATOM 2563 N N . LEU A 1 339 ? -20.567 12.421 29.379 1.00 27.36 339 LEU A N 1
ATOM 2564 C CA . LEU A 1 339 ? -19.191 12.556 28.893 1.00 27.36 339 LEU A CA 1
ATOM 2565 C C . LEU A 1 339 ? -18.732 14.007 29.121 1.00 27.36 339 LEU A C 1
ATOM 2567 O O . LEU A 1 339 ? -19.399 14.930 28.645 1.00 27.36 339 LEU A O 1
A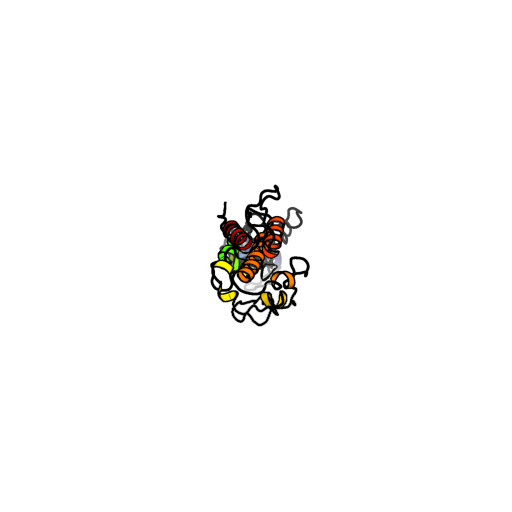TOM 2571 N N . ILE A 1 340 ? -17.633 14.206 29.856 1.00 29.20 340 ILE A N 1
ATOM 2572 C CA . ILE A 1 340 ? -16.940 15.504 29.919 1.00 29.20 340 ILE A CA 1
ATOM 2573 C C . ILE A 1 340 ? -15.935 15.571 28.779 1.00 29.20 340 ILE A C 1
ATOM 2575 O O . ILE A 1 340 ? -15.169 14.592 28.644 1.00 29.20 340 ILE A O 1
#